Protein AF-A0A939U180-F1 (afdb_monomer)

pLDDT: mean 86.25, std 8.63, range [49.78, 96.19]

Structure (mmCIF, N/CA/C/O backbone):
data_AF-A0A939U180-F1
#
_entry.id   AF-A0A939U180-F1
#
loop_
_atom_site.group_PDB
_atom_site.id
_atom_site.type_symbol
_atom_site.label_atom_id
_atom_site.label_alt_id
_atom_site.label_comp_id
_atom_site.label_asym_id
_atom_site.label_entity_id
_atom_site.label_seq_id
_atom_site.pdbx_PDB_ins_code
_atom_site.Cartn_x
_atom_site.Cartn_y
_atom_site.Cartn_z
_atom_site.occupancy
_atom_site.B_iso_or_equiv
_atom_site.auth_seq_id
_atom_site.auth_comp_id
_atom_site.auth_asym_id
_atom_site.auth_atom_id
_atom_site.pdbx_PDB_model_num
ATOM 1 N N . GLU A 1 1 ? 15.604 -2.428 -33.535 1.00 60.41 1 GLU A N 1
ATOM 2 C CA . GLU A 1 1 ? 14.169 -2.404 -33.887 1.00 60.41 1 GLU A CA 1
ATOM 3 C C . GLU A 1 1 ? 13.815 -3.745 -34.496 1.00 60.41 1 GLU A C 1
ATOM 5 O O . GLU A 1 1 ? 14.686 -4.360 -35.104 1.00 60.41 1 GLU A O 1
ATOM 10 N N . PHE A 1 2 ? 12.608 -4.236 -34.242 1.00 68.81 2 PHE A N 1
ATOM 11 C CA . PHE A 1 2 ? 12.110 -5.476 -34.833 1.00 68.81 2 PHE A CA 1
ATOM 12 C C . PHE A 1 2 ? 11.402 -5.175 -36.158 1.00 68.81 2 PHE A C 1
ATOM 14 O O . PHE A 1 2 ? 10.920 -4.064 -36.372 1.00 68.81 2 PHE A O 1
ATOM 21 N N . SER A 1 3 ? 11.307 -6.175 -37.036 1.00 63.31 3 SER A N 1
ATOM 22 C CA . SER A 1 3 ? 10.676 -6.063 -38.361 1.00 63.31 3 SER A CA 1
ATOM 23 C C . SER A 1 3 ? 9.195 -5.659 -38.328 1.00 63.31 3 SER A C 1
ATOM 25 O O . SER A 1 3 ? 8.666 -5.217 -39.339 1.00 63.31 3 SER A O 1
ATOM 27 N N . ASN A 1 4 ? 8.535 -5.770 -37.173 1.00 72.00 4 ASN A N 1
ATOM 28 C CA . ASN A 1 4 ? 7.151 -5.352 -36.941 1.00 72.00 4 ASN A CA 1
ATOM 29 C C . ASN A 1 4 ? 7.021 -3.924 -36.364 1.00 72.00 4 ASN A C 1
ATOM 31 O O . ASN A 1 4 ? 5.964 -3.582 -35.846 1.00 72.00 4 ASN A O 1
ATOM 35 N N . GLY A 1 5 ? 8.094 -3.123 -36.355 1.00 70.44 5 GLY A N 1
ATOM 36 C CA . GLY A 1 5 ? 8.098 -1.762 -35.799 1.00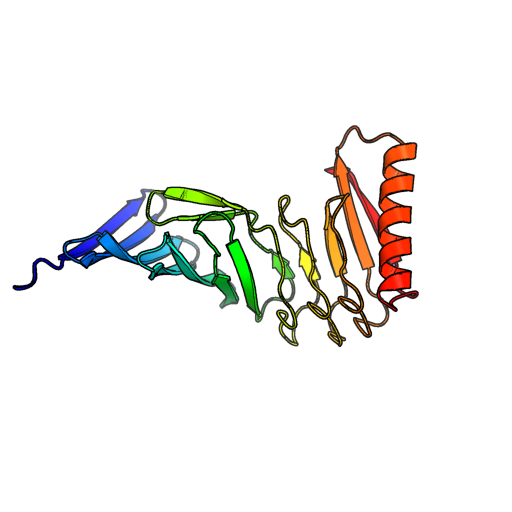 70.44 5 GLY A CA 1
ATOM 37 C C . GLY A 1 5 ? 8.180 -1.682 -34.268 1.00 70.44 5 GLY A C 1
ATOM 38 O O . GLY A 1 5 ? 8.177 -0.589 -33.708 1.00 70.44 5 GLY A O 1
ATOM 39 N N . SER A 1 6 ? 8.312 -2.816 -33.571 1.00 81.38 6 SER A N 1
ATOM 40 C CA . SER A 1 6 ? 8.538 -2.829 -32.121 1.00 81.38 6 SER A CA 1
ATOM 41 C C . SER A 1 6 ? 9.967 -2.408 -31.761 1.00 81.38 6 SER A C 1
ATOM 43 O O . SER A 1 6 ? 10.932 -2.677 -32.491 1.00 81.38 6 SER A O 1
ATOM 45 N N . LYS A 1 7 ? 10.143 -1.805 -30.581 1.00 87.50 7 LYS A N 1
ATOM 46 C CA . LYS A 1 7 ? 11.437 -1.307 -30.097 1.00 87.50 7 LYS A CA 1
ATOM 47 C C . LYS A 1 7 ? 11.681 -1.675 -28.641 1.00 87.50 7 LYS A C 1
ATOM 49 O O . LYS A 1 7 ? 10.791 -1.605 -27.800 1.00 87.50 7 LYS A O 1
ATOM 54 N N . ILE A 1 8 ? 12.930 -2.028 -28.344 1.00 88.75 8 ILE A N 1
ATOM 55 C CA . ILE A 1 8 ? 13.436 -2.140 -26.976 1.00 88.75 8 ILE A CA 1
ATOM 56 C C . ILE A 1 8 ? 14.497 -1.066 -26.798 1.00 88.75 8 ILE A C 1
ATOM 58 O O . ILE A 1 8 ? 15.465 -1.022 -27.558 1.00 88.75 8 ILE A O 1
ATOM 62 N N . ILE A 1 9 ? 14.315 -0.219 -25.791 1.00 89.12 9 ILE A N 1
ATOM 63 C CA . ILE A 1 9 ? 15.287 0.802 -25.399 1.00 89.12 9 ILE A CA 1
ATOM 64 C C . ILE A 1 9 ? 15.798 0.439 -24.014 1.00 89.12 9 ILE A C 1
ATOM 66 O O . ILE A 1 9 ? 15.008 0.136 -23.117 1.00 89.12 9 ILE A O 1
ATOM 70 N N . ARG A 1 10 ? 17.120 0.451 -23.847 1.00 92.75 10 ARG A N 1
ATOM 71 C CA . ARG A 1 10 ? 17.772 0.253 -22.557 1.00 92.75 10 ARG A CA 1
ATOM 72 C C . ARG A 1 10 ? 18.725 1.405 -22.292 1.00 92.75 10 ARG A C 1
ATOM 74 O O . ARG A 1 10 ? 19.596 1.675 -23.109 1.00 92.75 10 ARG A O 1
ATOM 81 N N . GLU A 1 11 ? 18.575 2.013 -21.129 1.00 93.94 11 GLU A N 1
ATOM 82 C CA . GLU A 1 11 ? 19.391 3.129 -20.664 1.00 93.94 11 GLU A CA 1
ATOM 83 C C . GLU A 1 11 ? 19.934 2.802 -19.277 1.00 93.94 11 GLU A C 1
ATOM 85 O O . GLU A 1 11 ? 19.249 2.187 -18.453 1.00 93.94 11 GLU A O 1
ATOM 90 N N . GLU A 1 12 ? 21.176 3.197 -19.026 1.00 95.50 12 GLU A N 1
ATOM 91 C CA . GLU A 1 12 ? 21.829 3.052 -17.733 1.00 95.50 12 GLU A CA 1
ATOM 92 C C . GLU A 1 12 ? 22.471 4.381 -17.348 1.00 95.50 12 GLU A C 1
ATOM 94 O O . GLU A 1 12 ? 23.275 4.931 -18.098 1.00 95.50 12 GLU A O 1
ATOM 99 N N . THR A 1 13 ? 22.116 4.881 -16.168 1.00 94.31 13 THR A N 1
ATOM 100 C CA . THR A 1 13 ? 22.666 6.110 -15.600 1.00 94.31 13 THR A CA 1
ATOM 101 C C . THR A 1 13 ? 23.382 5.770 -14.307 1.00 94.31 13 THR A C 1
ATOM 103 O O . THR A 1 13 ? 22.820 5.099 -13.437 1.00 94.31 13 THR A O 1
ATOM 106 N N . LYS A 1 14 ? 24.615 6.256 -14.167 1.00 95.94 14 LYS A N 1
ATOM 107 C CA . LYS A 1 14 ? 25.407 6.143 -12.944 1.00 95.94 14 LYS A CA 1
ATOM 108 C C . LYS A 1 14 ? 25.645 7.531 -12.367 1.00 95.94 14 LYS A C 1
ATOM 110 O O . LYS A 1 14 ? 26.269 8.372 -13.006 1.00 95.94 14 LYS A O 1
ATOM 115 N N . GLU A 1 15 ? 25.145 7.755 -11.163 1.00 93.38 15 GLU A N 1
ATOM 116 C CA . GLU A 1 15 ? 25.328 9.005 -10.433 1.00 93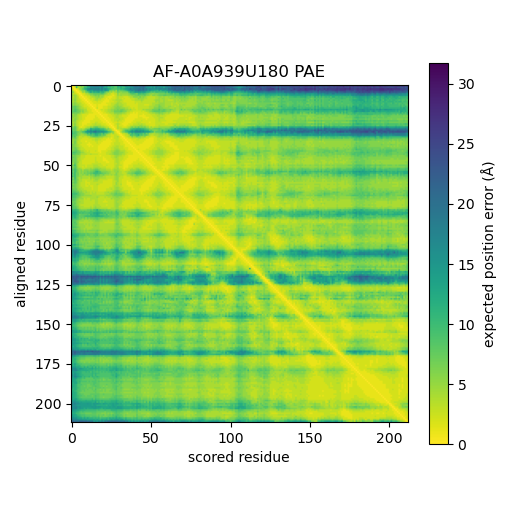.38 15 GLU A CA 1
ATOM 117 C C . GLU A 1 15 ? 26.684 9.041 -9.715 1.00 93.38 15 GLU A C 1
ATOM 119 O O . GLU A 1 15 ? 27.267 8.003 -9.384 1.00 93.38 15 GLU A O 1
ATOM 124 N N . ALA A 1 16 ? 27.171 10.249 -9.414 1.00 92.50 16 ALA A N 1
ATOM 125 C CA . ALA A 1 16 ? 28.429 10.456 -8.691 1.00 92.50 16 ALA A CA 1
ATOM 126 C C . ALA A 1 16 ? 28.423 9.832 -7.284 1.00 92.50 16 ALA A C 1
ATOM 128 O O . ALA A 1 16 ? 29.459 9.392 -6.794 1.00 92.50 16 ALA A O 1
ATOM 129 N N . ASN A 1 17 ? 27.246 9.740 -6.656 1.00 91.69 17 ASN A N 1
ATOM 130 C CA . ASN A 1 17 ? 27.066 9.087 -5.358 1.00 91.69 17 ASN A CA 1
ATOM 131 C C . ASN A 1 17 ? 27.170 7.547 -5.431 1.00 91.69 17 ASN A C 1
ATOM 133 O O . ASN A 1 17 ? 27.143 6.900 -4.391 1.00 91.69 17 ASN A O 1
ATOM 137 N N . GLY A 1 18 ? 27.289 6.954 -6.627 1.00 91.12 18 GLY A N 1
ATOM 138 C CA . GLY A 1 18 ? 27.361 5.506 -6.842 1.00 91.12 18 GLY A CA 1
ATOM 139 C C . GLY A 1 18 ? 26.015 4.822 -7.106 1.00 91.12 18 GLY A C 1
ATOM 140 O O . GLY A 1 18 ? 25.994 3.609 -7.320 1.00 91.12 18 GLY A O 1
ATOM 141 N N . THR A 1 19 ? 24.906 5.566 -7.120 1.00 95.56 19 THR A N 1
ATOM 142 C CA . THR A 1 19 ? 23.582 5.057 -7.500 1.00 95.56 19 THR A CA 1
ATOM 143 C C . THR A 1 19 ? 23.569 4.698 -8.980 1.00 95.56 19 THR A C 1
ATOM 145 O O . THR A 1 19 ? 24.050 5.454 -9.825 1.00 95.56 19 THR A O 1
ATOM 148 N N . VAL A 1 20 ? 23.009 3.534 -9.302 1.00 95.56 20 VAL A N 1
ATOM 149 C CA . VAL A 1 20 ? 22.850 3.057 -10.679 1.00 95.56 20 VAL A CA 1
ATOM 150 C C . VAL A 1 20 ? 21.373 2.862 -10.978 1.00 95.56 20 VAL A C 1
ATOM 152 O O . VAL A 1 20 ? 20.696 2.083 -10.301 1.00 95.56 20 VAL A O 1
ATOM 155 N N . THR A 1 21 ? 20.895 3.512 -12.033 1.00 94.38 21 THR A N 1
ATOM 156 C CA . THR A 1 21 ? 19.527 3.387 -12.538 1.00 94.38 21 THR A CA 1
ATOM 157 C C . THR A 1 21 ? 19.548 2.741 -13.913 1.00 94.38 21 THR A C 1
ATOM 159 O O . THR A 1 21 ? 20.200 3.238 -14.824 1.00 94.38 21 THR A O 1
ATOM 162 N N . ILE A 1 22 ? 18.817 1.639 -14.072 1.00 94.12 22 ILE A N 1
ATOM 163 C CA . ILE A 1 22 ? 18.628 0.940 -15.345 1.00 94.12 22 ILE A CA 1
ATOM 164 C C . ILE A 1 22 ? 17.162 1.067 -15.745 1.00 94.12 22 ILE A C 1
ATOM 166 O O . ILE A 1 22 ? 16.283 0.576 -15.030 1.00 94.12 22 ILE A O 1
ATOM 170 N N . ASN A 1 23 ? 16.916 1.657 -16.909 1.00 91.62 23 ASN A N 1
ATOM 171 C CA . ASN A 1 23 ? 15.606 1.730 -17.542 1.00 91.62 23 ASN A CA 1
ATOM 172 C C . ASN A 1 23 ? 15.565 0.784 -18.741 1.00 91.62 23 ASN A C 1
ATOM 174 O O . ASN A 1 23 ? 16.474 0.771 -19.569 1.00 91.62 23 ASN A O 1
ATOM 178 N N . LYS A 1 24 ? 14.503 -0.012 -18.845 1.00 91.44 24 LYS A N 1
ATOM 179 C CA . LYS A 1 24 ? 14.188 -0.809 -20.031 1.00 91.44 24 LYS A CA 1
ATOM 180 C C . LYS A 1 24 ? 12.744 -0.543 -20.433 1.00 91.44 24 LYS A C 1
ATOM 182 O O . LYS A 1 24 ? 11.838 -0.826 -19.655 1.00 91.44 24 LYS A O 1
ATOM 187 N N . ASN A 1 25 ? 12.554 -0.062 -21.653 1.00 89.75 25 ASN A N 1
ATOM 188 C CA . ASN A 1 25 ? 11.252 0.185 -22.260 1.00 89.75 25 ASN A CA 1
ATOM 189 C C . ASN A 1 25 ? 11.037 -0.790 -23.417 1.00 89.75 25 ASN A C 1
ATOM 191 O O . ASN A 1 25 ? 11.966 -1.045 -24.190 1.00 89.75 25 ASN A O 1
ATOM 195 N N . VAL A 1 26 ? 9.826 -1.328 -23.528 1.00 87.94 26 VAL A N 1
ATOM 196 C CA . VAL A 1 26 ? 9.376 -2.156 -24.651 1.00 87.94 26 VAL A CA 1
ATOM 197 C C . VAL A 1 26 ? 8.139 -1.501 -25.249 1.00 87.94 26 VAL A C 1
ATOM 199 O O . VAL A 1 26 ? 7.138 -1.341 -24.549 1.00 87.94 26 VAL A O 1
ATOM 202 N N . SER A 1 27 ? 8.214 -1.143 -26.527 1.00 86.12 27 SER A N 1
ATOM 203 C CA . SER A 1 27 ? 7.135 -0.483 -27.266 1.00 86.12 27 SER A CA 1
ATOM 204 C C . SER A 1 27 ? 6.779 -1.255 -28.532 1.00 86.12 27 SER A 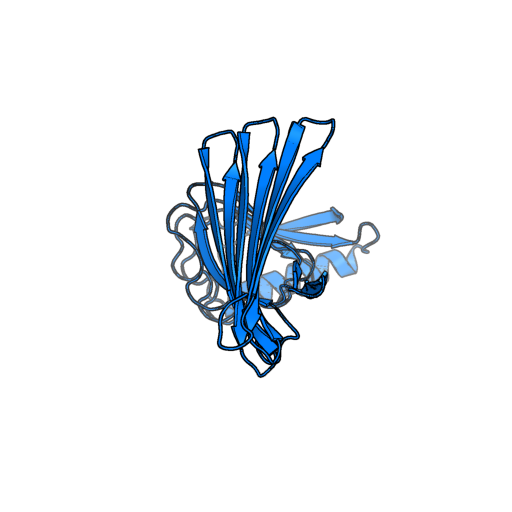C 1
ATOM 206 O O . SER A 1 27 ? 7.664 -1.815 -29.183 1.00 86.12 27 SER A O 1
ATOM 208 N N . GLU A 1 28 ? 5.500 -1.236 -28.888 1.00 81.12 28 GLU A N 1
ATOM 209 C CA . GLU A 1 28 ? 4.970 -1.592 -30.208 1.00 81.12 28 GLU A CA 1
ATOM 210 C C . GLU A 1 28 ? 4.747 -0.324 -31.048 1.00 81.12 28 GLU A C 1
ATOM 212 O O . GLU A 1 28 ? 4.983 0.791 -30.577 1.00 81.12 28 GLU A O 1
ATOM 217 N N . VAL A 1 29 ? 4.288 -0.496 -32.294 1.00 71.38 29 VAL A N 1
ATOM 218 C CA . VAL A 1 29 ? 3.991 0.608 -33.226 1.00 71.38 29 VAL A CA 1
ATOM 219 C C . VAL A 1 29 ? 3.046 1.643 -32.603 1.00 71.38 29 VAL A C 1
ATOM 221 O O . VAL A 1 29 ? 3.217 2.836 -32.832 1.00 71.38 29 VAL A O 1
ATOM 224 N N . GLU A 1 30 ? 2.101 1.201 -31.767 1.00 66.12 30 GLU A N 1
ATOM 225 C CA . GLU A 1 30 ? 1.056 2.056 -31.186 1.00 66.12 30 GLU A CA 1
ATOM 226 C C . GLU A 1 30 ? 1.228 2.362 -29.689 1.00 66.12 30 GLU A C 1
ATOM 228 O O . GLU A 1 30 ? 0.292 2.813 -29.032 1.00 66.12 30 GLU A O 1
ATOM 233 N N . GLY A 1 31 ? 2.424 2.175 -29.123 1.00 73.31 31 GLY A N 1
ATOM 234 C CA . GLY A 1 31 ? 2.709 2.670 -27.775 1.00 73.31 31 GLY A CA 1
ATOM 235 C C . GLY A 1 31 ? 3.559 1.755 -26.911 1.00 73.31 31 GLY A C 1
ATOM 236 O O . GLY A 1 31 ? 4.155 0.777 -27.359 1.00 73.31 31 GLY A O 1
ATOM 237 N N . LEU A 1 32 ? 3.661 2.119 -25.635 1.00 77.50 32 LEU A N 1
ATOM 238 C CA . LEU A 1 32 ? 4.501 1.424 -24.670 1.00 77.50 32 LEU A CA 1
ATOM 239 C C . LEU A 1 32 ? 3.758 0.242 -24.035 1.00 77.50 32 LEU A C 1
ATOM 241 O O . LEU A 1 32 ? 2.710 0.416 -23.422 1.00 77.50 32 LEU A O 1
ATOM 245 N N . LEU A 1 33 ? 4.358 -0.944 -24.104 1.00 86.06 33 LEU A N 1
ATOM 246 C CA . LEU A 1 33 ? 3.813 -2.175 -23.529 1.00 86.06 33 LEU A CA 1
ATOM 247 C C . LEU A 1 33 ? 4.352 -2.474 -22.135 1.00 86.06 33 LEU A C 1
ATOM 249 O O . LEU A 1 33 ? 3.623 -2.948 -21.263 1.00 86.06 33 LEU A O 1
ATOM 253 N N . GLU A 1 34 ? 5.646 -2.236 -21.925 1.00 89.69 34 GLU A N 1
ATOM 254 C CA . GLU A 1 34 ? 6.327 -2.599 -20.686 1.00 89.69 34 GLU A CA 1
ATOM 255 C C . GLU A 1 34 ? 7.420 -1.590 -20.329 1.00 89.69 34 GLU A C 1
ATOM 257 O O . GLU A 1 34 ? 8.206 -1.163 -21.178 1.00 89.69 34 GLU A O 1
ATOM 262 N N . LYS A 1 35 ? 7.506 -1.255 -19.038 1.00 89.88 35 LYS A N 1
ATOM 263 C CA . LYS A 1 35 ? 8.589 -0.460 -18.454 1.00 89.88 35 LYS A CA 1
ATOM 264 C C . LYS A 1 35 ? 9.171 -1.179 -17.251 1.00 89.88 35 LYS A C 1
ATOM 266 O O . LYS A 1 35 ? 8.451 -1.555 -16.325 1.00 89.88 35 LYS A O 1
ATOM 271 N N . ILE A 1 36 ? 10.488 -1.335 -17.242 1.00 91.81 36 ILE A N 1
ATOM 272 C CA . ILE A 1 36 ? 11.235 -1.892 -16.120 1.00 91.81 36 ILE A CA 1
ATOM 273 C C . ILE A 1 36 ? 12.250 -0.855 -15.661 1.00 91.81 36 ILE A C 1
ATOM 275 O O . ILE A 1 36 ? 13.132 -0.465 -16.421 1.00 91.81 36 ILE A O 1
ATOM 279 N N . VAL A 1 37 ? 12.144 -0.453 -14.399 1.00 92.19 37 VAL A N 1
ATOM 280 C CA . VAL A 1 37 ? 13.095 0.443 -13.737 1.00 92.19 37 VAL A CA 1
ATOM 281 C C . VAL A 1 37 ? 13.776 -0.328 -12.621 1.00 92.19 37 VAL A C 1
ATOM 283 O O . VAL A 1 37 ? 13.111 -0.930 -11.777 1.00 92.19 37 VAL A O 1
ATOM 286 N N . LYS A 1 38 ? 15.105 -0.326 -12.593 1.00 94.75 38 LYS A N 1
ATOM 287 C CA . LYS A 1 38 ? 15.891 -0.900 -11.500 1.00 94.75 38 LYS A CA 1
ATOM 288 C C . LYS A 1 38 ? 16.865 0.143 -10.978 1.00 94.75 38 LYS A C 1
ATOM 290 O O . LYS A 1 38 ? 17.752 0.560 -11.708 1.00 94.75 38 LYS A O 1
ATOM 295 N N . ILE A 1 39 ? 16.725 0.491 -9.708 1.00 94.31 39 ILE A N 1
ATOM 296 C CA . ILE A 1 39 ? 17.617 1.392 -8.983 1.00 94.31 39 ILE A CA 1
ATOM 297 C C . ILE A 1 39 ? 18.422 0.544 -8.004 1.00 94.31 39 ILE A C 1
ATOM 299 O O . ILE A 1 39 ? 17.845 -0.227 -7.231 1.00 94.31 39 ILE A O 1
ATOM 303 N N . LYS A 1 40 ? 19.747 0.651 -8.062 1.00 96.06 40 LYS A N 1
ATOM 304 C CA . LYS A 1 40 ? 20.677 0.060 -7.100 1.00 96.06 40 LYS A CA 1
ATOM 305 C C . LYS A 1 40 ? 21.419 1.192 -6.408 1.00 96.06 40 LYS A C 1
ATOM 307 O O . LYS A 1 40 ? 22.144 1.936 -7.063 1.00 96.06 40 LYS A O 1
ATOM 312 N N . ASN A 1 41 ? 21.249 1.280 -5.100 1.00 94.81 41 ASN A N 1
ATOM 313 C CA . ASN A 1 41 ? 21.899 2.291 -4.287 1.00 94.81 41 ASN A CA 1
ATOM 314 C C . ASN A 1 41 ? 23.297 1.821 -3.836 1.00 94.81 41 ASN A C 1
ATOM 316 O O . ASN A 1 41 ? 23.583 0.614 -3.858 1.00 94.81 41 ASN A O 1
ATOM 320 N N . PRO A 1 42 ? 24.164 2.753 -3.402 1.00 93.50 42 PRO A N 1
ATOM 321 C CA . PRO A 1 42 ? 25.523 2.444 -2.948 1.00 93.50 42 PRO A CA 1
ATOM 322 C C . PRO A 1 42 ? 25.560 1.507 -1.738 1.00 93.50 42 PRO A C 1
ATOM 324 O O . PRO A 1 42 ? 26.456 0.677 -1.622 1.00 93.50 42 PRO A O 1
ATOM 327 N N . ASP A 1 43 ? 24.552 1.601 -0.871 1.00 95.12 43 ASP A N 1
ATOM 328 C CA . ASP A 1 43 ? 24.383 0.762 0.320 1.00 95.12 43 ASP A CA 1
ATOM 329 C C . ASP A 1 43 ? 23.979 -0.692 0.002 1.00 95.12 43 ASP A C 1
ATOM 331 O O . ASP A 1 43 ? 23.842 -1.520 0.900 1.00 95.12 43 ASP A O 1
ATOM 335 N N . GLY A 1 44 ? 23.776 -1.022 -1.278 1.00 93.25 44 GLY A N 1
ATOM 336 C CA . GLY A 1 44 ? 23.362 -2.346 -1.730 1.00 93.25 44 GLY A CA 1
ATOM 337 C C . GLY A 1 44 ? 21.849 -2.575 -1.728 1.00 93.25 44 GLY A C 1
ATOM 338 O O . GLY A 1 44 ? 21.413 -3.638 -2.187 1.00 93.25 44 GLY A O 1
ATOM 339 N N . SER A 1 45 ? 21.043 -1.603 -1.288 1.00 95.31 45 SER A N 1
ATOM 340 C CA . SER A 1 45 ? 19.590 -1.650 -1.460 1.00 95.31 45 SER A CA 1
ATOM 341 C C . SER A 1 45 ? 19.212 -1.565 -2.944 1.00 95.31 45 SER A C 1
ATOM 343 O O . SER A 1 45 ? 19.911 -0.983 -3.782 1.00 95.31 45 SER A O 1
ATOM 345 N N . VAL A 1 46 ? 18.111 -2.224 -3.304 1.00 96.19 46 VAL A N 1
ATOM 346 C CA . VAL A 1 46 ? 17.637 -2.338 -4.686 1.00 96.19 46 VAL A CA 1
ATOM 347 C C . VAL A 1 46 ? 16.133 -2.131 -4.738 1.00 96.19 46 VAL A C 1
ATOM 349 O O . VAL A 1 46 ? 15.374 -2.851 -4.090 1.00 96.19 46 VAL A O 1
ATOM 352 N N . LYS A 1 47 ? 15.686 -1.232 -5.613 1.00 94.50 47 LYS A N 1
ATOM 353 C CA . LYS A 1 47 ? 14.283 -1.101 -6.008 1.00 94.50 47 LYS A CA 1
ATOM 354 C C . LYS A 1 47 ? 14.132 -1.538 -7.458 1.00 94.50 47 LYS A C 1
ATOM 356 O O . LYS A 1 47 ? 14.826 -1.032 -8.333 1.00 94.50 47 LYS A O 1
ATOM 361 N N . LYS A 1 48 ? 13.233 -2.481 -7.726 1.00 94.44 48 LYS A N 1
ATOM 362 C CA . LYS A 1 48 ? 12.854 -2.895 -9.080 1.00 94.44 48 LYS A CA 1
ATOM 363 C C . LYS A 1 48 ? 11.359 -2.695 -9.268 1.00 94.44 48 LYS A C 1
ATOM 365 O O . LYS A 1 48 ? 10.576 -3.252 -8.508 1.00 94.44 48 LYS A O 1
ATOM 370 N N . THR A 1 49 ? 10.982 -1.970 -10.303 1.00 92.94 49 THR A N 1
ATOM 371 C CA . THR A 1 49 ? 9.597 -1.750 -10.703 1.00 92.94 49 THR A CA 1
ATOM 372 C C . THR A 1 49 ? 9.407 -2.309 -12.105 1.00 92.94 49 THR A C 1
ATOM 374 O O . THR A 1 49 ? 10.177 -1.991 -13.006 1.00 92.94 49 THR A O 1
ATOM 377 N N . GLU A 1 50 ? 8.418 -3.178 -12.274 1.00 92.56 50 GLU A N 1
ATOM 378 C CA . GLU A 1 50 ? 8.000 -3.752 -13.555 1.00 92.56 50 GLU A CA 1
ATOM 379 C C . GLU A 1 50 ? 6.548 -3.349 -13.790 1.00 92.56 50 GLU A C 1
ATOM 381 O O . GLU A 1 50 ? 5.692 -3.668 -12.962 1.00 92.56 50 GLU A O 1
ATOM 386 N N . ARG A 1 51 ? 6.258 -2.667 -14.897 1.00 90.06 51 ARG A N 1
ATOM 387 C CA . ARG A 1 51 ? 4.892 -2.298 -15.264 1.00 90.06 51 ARG A CA 1
ATOM 388 C C . ARG A 1 51 ? 4.551 -2.759 -16.670 1.00 90.06 51 ARG A C 1
ATOM 390 O O . ARG A 1 51 ? 5.361 -2.588 -17.574 1.00 90.06 51 ARG A O 1
ATOM 397 N N . LYS A 1 52 ? 3.338 -3.285 -16.828 1.00 89.69 52 LYS A N 1
ATOM 398 C CA . LYS A 1 52 ? 2.719 -3.625 -18.115 1.00 89.69 52 LYS A CA 1
ATOM 399 C C . LYS A 1 52 ? 1.461 -2.799 -18.333 1.00 89.69 52 LYS A C 1
ATOM 401 O O . LYS A 1 52 ? 0.691 -2.656 -17.381 1.00 89.69 52 LYS A O 1
ATOM 406 N N . TYR A 1 53 ? 1.260 -2.314 -19.552 1.00 86.50 53 TYR A N 1
ATOM 407 C CA . TYR A 1 53 ? 0.168 -1.415 -19.927 1.00 86.50 53 TYR A CA 1
ATOM 408 C C . TYR A 1 53 ? -0.820 -2.109 -20.866 1.00 86.50 53 TYR A C 1
ATOM 410 O O . TYR A 1 53 ? -0.426 -2.913 -21.711 1.00 86.50 53 TYR A O 1
ATOM 418 N N . GLY A 1 54 ? -2.103 -1.807 -20.693 1.00 82.12 54 GLY A N 1
ATOM 419 C CA . GLY A 1 54 ? -3.163 -2.111 -21.646 1.00 82.12 54 GLY A CA 1
ATOM 420 C C . GLY A 1 54 ? -3.408 -0.928 -22.581 1.00 82.12 54 GLY A C 1
ATOM 421 O O . GLY A 1 54 ? -3.117 0.219 -22.244 1.00 82.12 54 GLY A O 1
ATOM 422 N N . SER A 1 55 ? -3.994 -1.196 -23.747 1.00 78.94 55 SER A N 1
ATOM 423 C CA . SER A 1 55 ? -4.328 -0.178 -24.757 1.00 78.94 55 SER A CA 1
ATOM 424 C C . SER A 1 55 ? -5.339 0.872 -24.277 1.00 78.94 55 SER A C 1
ATOM 426 O O . SER A 1 55 ? -5.427 1.957 -24.840 1.00 78.94 55 SER A O 1
ATOM 428 N N . ASN A 1 56 ? -6.085 0.577 -23.214 1.00 78.50 56 ASN A N 1
ATOM 429 C CA . ASN A 1 56 ? -7.041 1.476 -22.568 1.00 78.50 56 ASN A CA 1
ATOM 430 C C . ASN A 1 56 ? -6.423 2.338 -21.445 1.00 78.50 56 ASN A C 1
ATOM 432 O O . ASN A 1 56 ? -7.158 3.000 -20.714 1.00 78.50 56 ASN A O 1
ATOM 436 N N . GLY A 1 57 ? -5.098 2.306 -21.264 1.00 78.50 57 GLY A N 1
ATOM 437 C CA . GLY A 1 57 ? -4.400 3.018 -20.188 1.00 78.50 57 GLY A CA 1
ATOM 438 C C . GLY A 1 57 ? -4.389 2.287 -18.841 1.00 78.50 57 GLY A C 1
ATOM 439 O O . GLY A 1 57 ? -3.752 2.760 -17.893 1.00 78.50 57 GLY A O 1
ATOM 440 N N . ASP A 1 58 ? -5.036 1.121 -18.734 1.00 86.62 58 ASP A N 1
ATOM 441 C CA . ASP A 1 58 ? -4.886 0.259 -17.563 1.00 86.62 58 ASP A CA 1
ATOM 442 C C . ASP A 1 58 ? -3.441 -0.216 -17.429 1.00 86.62 58 ASP A C 1
ATOM 444 O O . ASP A 1 58 ? -2.700 -0.350 -18.404 1.00 86.62 58 ASP A O 1
ATOM 448 N N . PHE A 1 59 ? -3.030 -0.532 -16.207 1.00 88.88 59 PHE A N 1
ATOM 449 C CA . PHE A 1 59 ? -1.753 -1.192 -15.998 1.00 88.88 59 PHE A CA 1
ATOM 450 C C . PHE A 1 59 ? -1.768 -2.154 -14.827 1.00 88.88 59 PHE A C 1
ATOM 452 O O . PHE A 1 59 ? -2.574 -2.074 -13.898 1.00 88.88 59 PHE A O 1
ATOM 459 N N . THR A 1 60 ? -0.760 -3.017 -14.849 1.00 91.38 60 THR A N 1
ATOM 460 C CA . THR A 1 60 ? -0.332 -3.803 -13.695 1.00 91.38 60 THR A CA 1
ATOM 461 C C . THR A 1 60 ? 1.099 -3.431 -13.359 1.00 91.38 60 THR A C 1
ATOM 463 O O . THR A 1 6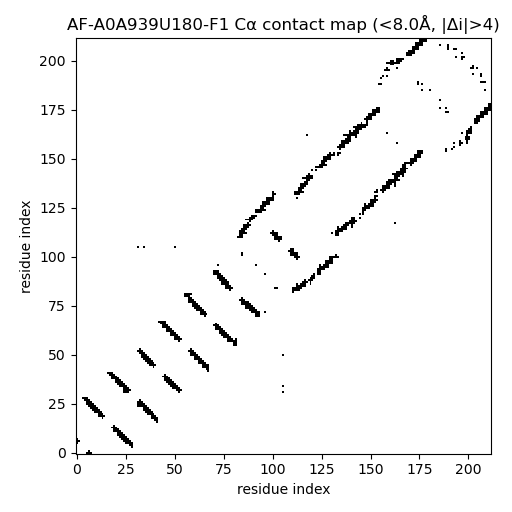0 ? 1.953 -3.406 -14.243 1.00 91.38 60 THR A O 1
ATOM 466 N N . GLU A 1 61 ? 1.372 -3.135 -12.092 1.00 92.00 61 GLU A N 1
ATOM 467 C CA . GLU A 1 61 ? 2.724 -2.872 -11.612 1.00 92.00 61 GLU A CA 1
ATOM 468 C C . GLU A 1 61 ? 3.118 -3.862 -10.525 1.00 92.00 61 GLU A C 1
ATOM 470 O O . GLU A 1 61 ? 2.374 -4.111 -9.578 1.00 92.00 61 GLU A O 1
ATOM 475 N N . LYS A 1 62 ? 4.350 -4.352 -10.606 1.00 93.50 62 LYS A N 1
ATOM 476 C CA . LYS A 1 62 ? 5.033 -5.031 -9.518 1.00 93.50 62 LYS A CA 1
ATOM 477 C C . LYS A 1 62 ? 6.252 -4.226 -9.079 1.00 93.50 62 LYS A C 1
ATOM 479 O O . LYS A 1 62 ? 7.220 -4.104 -9.825 1.00 93.50 62 LYS A O 1
ATOM 484 N N . THR A 1 63 ? 6.237 -3.749 -7.838 1.00 92.81 63 THR A N 1
ATOM 485 C CA . THR A 1 63 ? 7.385 -3.074 -7.218 1.00 92.81 63 THR A CA 1
ATOM 486 C C . THR A 1 63 ? 8.002 -3.975 -6.157 1.00 92.81 63 THR A C 1
ATOM 488 O O . THR A 1 63 ? 7.334 -4.401 -5.219 1.00 92.81 63 THR A O 1
ATOM 491 N N . ILE A 1 64 ? 9.288 -4.277 -6.306 1.00 93.06 64 ILE A N 1
ATOM 492 C CA . ILE A 1 64 ? 10.102 -5.087 -5.403 1.00 93.06 64 ILE A CA 1
ATOM 493 C C . ILE A 1 64 ? 11.147 -4.172 -4.775 1.00 93.06 64 ILE A C 1
ATOM 495 O O . ILE A 1 64 ? 11.970 -3.593 -5.479 1.00 93.06 64 ILE A O 1
ATOM 499 N N . ILE A 1 65 ? 11.139 -4.086 -3.454 1.00 92.19 65 ILE A N 1
ATOM 500 C CA . ILE A 1 65 ? 12.123 -3.351 -2.666 1.00 92.19 65 ILE A CA 1
ATOM 501 C C . ILE A 1 65 ? 12.917 -4.381 -1.872 1.00 92.19 65 ILE A C 1
ATOM 503 O O . ILE A 1 65 ? 12.330 -5.189 -1.151 1.00 92.19 65 ILE A O 1
ATOM 507 N N . LYS A 1 66 ? 14.234 -4.392 -2.056 1.00 95.12 66 LYS A N 1
ATOM 508 C CA . LYS A 1 66 ? 15.185 -5.150 -1.249 1.00 95.12 66 LYS A CA 1
ATOM 509 C C . LYS A 1 66 ? 16.047 -4.147 -0.497 1.00 95.12 66 LYS A C 1
ATOM 511 O O . LYS A 1 66 ? 16.820 -3.423 -1.116 1.00 95.12 66 LYS A O 1
ATOM 516 N N . GLU A 1 67 ? 15.909 -4.132 0.813 1.00 93.12 67 GLU A N 1
ATOM 517 C CA . GLU A 1 67 ? 16.712 -3.295 1.694 1.00 93.12 67 GLU A CA 1
ATOM 518 C C . GLU A 1 67 ? 18.135 -3.859 1.823 1.00 93.12 67 GLU A C 1
ATOM 520 O O . GLU A 1 67 ? 18.384 -5.042 1.555 1.00 93.12 67 GLU A O 1
ATOM 525 N N . ALA A 1 68 ? 19.079 -3.021 2.255 1.00 91.94 68 ALA A N 1
ATOM 526 C CA . ALA A 1 68 ? 20.477 -3.418 2.445 1.00 91.94 68 ALA A CA 1
ATOM 527 C C . ALA A 1 68 ? 20.632 -4.575 3.453 1.00 91.94 68 ALA A C 1
ATOM 529 O O . ALA A 1 68 ? 21.462 -5.463 3.272 1.00 91.94 68 ALA A O 1
ATOM 530 N N . ASN A 1 69 ? 19.763 -4.624 4.468 1.00 90.88 69 ASN A N 1
ATOM 531 C CA . ASN A 1 69 ? 19.710 -5.695 5.470 1.00 90.88 69 ASN A CA 1
ATOM 532 C C . ASN A 1 69 ? 19.106 -7.019 4.945 1.00 90.88 69 ASN A C 1
ATOM 534 O O . ASN A 1 69 ? 18.966 -7.977 5.702 1.00 90.88 69 ASN A O 1
ATOM 538 N N . GLY A 1 70 ? 18.720 -7.085 3.667 1.00 89.81 70 GLY A N 1
ATOM 539 C CA . GLY A 1 70 ? 18.144 -8.271 3.037 1.00 89.81 70 GLY A CA 1
ATOM 540 C C . GLY A 1 70 ? 16.625 -8.399 3.164 1.00 89.81 70 GLY A C 1
ATOM 541 O O . GLY A 1 70 ? 16.056 -9.280 2.512 1.00 89.81 70 GLY A O 1
ATOM 542 N N . GLU A 1 71 ? 15.951 -7.528 3.923 1.00 90.56 71 GLU A N 1
ATOM 543 C CA . GLU A 1 71 ? 14.491 -7.492 3.951 1.00 90.56 71 GLU A CA 1
ATOM 544 C C . GLU A 1 71 ? 13.934 -7.205 2.557 1.00 90.56 71 GLU A C 1
ATOM 546 O O . GLU A 1 71 ? 14.441 -6.369 1.807 1.00 90.56 71 GLU A O 1
ATOM 551 N N . LYS A 1 72 ? 12.871 -7.920 2.193 1.00 91.25 72 LYS A N 1
ATOM 552 C CA . LYS A 1 72 ? 12.252 -7.817 0.878 1.00 91.25 72 LYS A CA 1
ATOM 553 C C . LYS A 1 72 ? 10.771 -7.545 1.019 1.00 91.25 72 LYS A C 1
ATOM 555 O O . LYS A 1 72 ? 10.046 -8.339 1.617 1.00 91.25 72 LYS A O 1
ATOM 560 N N . THR A 1 73 ? 10.314 -6.481 0.376 1.00 90.69 73 THR A N 1
ATOM 561 C CA . THR A 1 73 ? 8.898 -6.159 0.214 1.00 90.69 73 THR A CA 1
ATOM 562 C C . THR A 1 73 ? 8.537 -6.170 -1.265 1.00 90.69 73 THR A C 1
ATOM 564 O O . THR A 1 73 ? 9.312 -5.770 -2.127 1.00 90.69 73 THR A O 1
ATOM 567 N N . THR A 1 74 ? 7.365 -6.691 -1.598 1.00 91.88 74 THR A N 1
ATOM 568 C CA . THR A 1 74 ? 6.815 -6.686 -2.950 1.00 91.88 74 THR A CA 1
ATOM 569 C C . THR A 1 74 ? 5.384 -6.196 -2.896 1.00 91.88 74 THR A C 1
ATOM 571 O O . THR A 1 74 ? 4.574 -6.728 -2.138 1.00 91.88 74 THR A O 1
ATOM 574 N N . PHE A 1 75 ? 5.098 -5.208 -3.728 1.00 91.69 75 PHE A N 1
ATOM 575 C CA . PHE A 1 75 ? 3.782 -4.653 -3.970 1.00 91.69 75 PHE A CA 1
ATOM 576 C C . PHE A 1 75 ? 3.324 -5.065 -5.361 1.00 91.69 75 PHE A C 1
ATOM 578 O O . PHE A 1 75 ? 4.116 -5.078 -6.306 1.00 91.69 75 PHE A O 1
ATOM 585 N N . THR A 1 76 ? 2.046 -5.389 -5.488 1.00 92.69 76 THR A N 1
ATOM 586 C CA . THR A 1 76 ? 1.385 -5.541 -6.782 1.00 92.69 76 THR A CA 1
ATOM 587 C C . THR A 1 76 ? 0.238 -4.558 -6.839 1.00 92.69 76 THR A C 1
ATOM 589 O O . THR A 1 76 ? -0.667 -4.643 -6.011 1.00 92.69 76 THR A O 1
ATOM 592 N N . PHE A 1 77 ? 0.291 -3.638 -7.790 1.00 91.81 77 PHE A N 1
ATOM 593 C CA . PHE A 1 77 ? -0.744 -2.657 -8.062 1.00 91.81 77 PHE A CA 1
ATOM 594 C C . PHE A 1 77 ? -1.434 -2.984 -9.378 1.00 91.81 77 PHE A C 1
ATOM 596 O O . PHE A 1 77 ? -0.828 -3.543 -10.293 1.00 91.81 77 PHE A O 1
ATOM 603 N N . ALA A 1 78 ? -2.686 -2.577 -9.476 1.00 90.81 78 ALA A N 1
ATOM 604 C CA . ALA A 1 78 ? -3.381 -2.455 -10.742 1.00 90.81 78 ALA A CA 1
ATOM 605 C C . ALA A 1 78 ? -4.112 -1.122 -10.775 1.00 90.81 78 ALA A C 1
ATOM 607 O O . ALA A 1 78 ? -4.504 -0.621 -9.719 1.00 90.81 78 ALA A O 1
ATOM 608 N N . SER A 1 79 ? -4.326 -0.576 -11.959 1.00 88.50 79 SER A N 1
ATOM 609 C CA . SER A 1 79 ? -5.259 0.528 -12.138 1.00 88.50 79 SER A CA 1
ATOM 610 C C . SER A 1 79 ? -6.548 0.082 -12.790 1.00 88.50 79 SER A C 1
ATOM 612 O O . SER A 1 79 ? -6.689 -1.044 -13.271 1.00 88.50 79 SER A O 1
ATOM 614 N N . LYS A 1 80 ? -7.492 1.013 -12.759 1.00 78.94 80 LYS A N 1
ATOM 615 C CA . LYS A 1 80 ? -8.654 1.030 -13.621 1.00 78.94 80 LYS A CA 1
ATOM 616 C C . LYS A 1 80 ? -8.710 2.407 -14.278 1.00 78.94 80 LYS A C 1
ATOM 618 O O . LYS A 1 80 ? -8.519 3.413 -13.590 1.00 78.94 80 LYS A O 1
ATOM 623 N N . ASP A 1 81 ? -8.922 2.439 -15.583 1.00 77.19 81 ASP A N 1
ATOM 624 C CA . ASP A 1 81 ? -9.000 3.640 -16.419 1.00 77.19 81 ASP A CA 1
ATOM 625 C C . ASP A 1 81 ? -7.717 4.499 -16.385 1.00 77.19 81 ASP A C 1
ATOM 627 O O . ASP A 1 81 ? -7.757 5.700 -16.645 1.00 77.19 81 ASP A O 1
ATOM 631 N N . GLY A 1 82 ? -6.578 3.914 -15.989 1.00 72.88 82 GLY A N 1
ATOM 632 C CA . GLY A 1 82 ? -5.274 4.589 -15.930 1.00 72.88 82 GLY A CA 1
ATOM 633 C C . GLY A 1 82 ? -5.125 5.733 -14.915 1.00 72.88 82 GLY A C 1
ATOM 634 O O . GLY A 1 82 ? -4.088 6.389 -14.914 1.00 72.88 82 GLY A O 1
ATOM 635 N N . LYS A 1 83 ? -6.114 5.992 -14.047 1.00 79.00 83 LYS A N 1
ATOM 636 C CA . LYS A 1 83 ? -6.128 7.182 -13.165 1.00 79.00 83 LYS A CA 1
ATOM 637 C C . LYS A 1 83 ? -5.599 6.944 -11.752 1.00 79.00 83 LYS A C 1
ATOM 639 O O . LYS A 1 83 ? -5.010 7.842 -11.157 1.00 79.00 83 LYS A O 1
ATOM 644 N N . GLU A 1 84 ? -5.834 5.758 -11.198 1.00 83.56 84 GLU A N 1
ATOM 645 C CA . GLU A 1 84 ? -5.561 5.459 -9.789 1.00 83.56 84 GLU A CA 1
ATOM 646 C C . GLU A 1 84 ? -4.865 4.110 -9.637 1.00 83.56 84 GLU A C 1
ATOM 648 O O . GLU A 1 84 ? -5.214 3.145 -10.320 1.00 83.56 84 GLU A O 1
ATOM 653 N N . ALA A 1 85 ? -3.943 4.009 -8.679 1.00 87.75 85 ALA A N 1
ATOM 654 C CA . ALA A 1 85 ? -3.320 2.746 -8.315 1.00 87.75 85 ALA A CA 1
ATOM 655 C C . ALA A 1 85 ? -4.084 2.076 -7.159 1.00 87.75 85 ALA A C 1
ATOM 657 O O . ALA A 1 85 ? -4.251 2.626 -6.067 1.00 87.75 85 ALA A O 1
ATOM 658 N N . ILE A 1 86 ? -4.515 0.836 -7.377 1.00 88.88 86 ILE A N 1
ATOM 659 C CA . ILE A 1 86 ? -5.139 -0.030 -6.377 1.00 88.88 86 ILE A CA 1
ATOM 660 C C . ILE A 1 86 ? -4.115 -1.081 -5.971 1.00 88.88 86 ILE A C 1
ATOM 662 O O . ILE A 1 86 ? -3.669 -1.884 -6.792 1.00 88.88 86 ILE A O 1
ATOM 666 N N . LEU A 1 87 ? -3.771 -1.132 -4.685 1.00 89.94 87 LEU A N 1
ATOM 667 C CA . LEU A 1 87 ? -2.888 -2.176 -4.185 1.00 89.94 87 LEU A CA 1
ATOM 668 C C . LEU A 1 87 ? -3.644 -3.513 -4.132 1.00 89.94 87 LEU A C 1
ATOM 670 O O . LEU A 1 87 ? -4.657 -3.652 -3.441 1.00 89.94 87 LEU A O 1
ATOM 674 N N . GLN A 1 88 ? -3.153 -4.503 -4.872 1.00 89.44 88 GLN A N 1
ATOM 675 C CA . GLN A 1 88 ? -3.735 -5.841 -4.997 1.00 89.44 88 GLN A CA 1
ATOM 676 C C . GLN A 1 88 ? -3.095 -6.870 -4.068 1.00 89.44 88 GLN A C 1
ATOM 678 O O . GLN A 1 88 ? -3.763 -7.786 -3.593 1.00 89.44 88 GLN A O 1
ATOM 683 N N . LYS A 1 89 ? -1.790 -6.751 -3.812 1.00 87.94 89 LYS A N 1
ATOM 684 C CA . LYS A 1 89 ? -1.056 -7.730 -3.004 1.00 87.94 89 LYS A CA 1
ATOM 685 C C . LYS A 1 89 ? 0.177 -7.113 -2.369 1.00 87.94 89 LYS A C 1
ATOM 687 O O . LYS A 1 89 ? 0.879 -6.333 -3.008 1.00 87.94 89 LYS A O 1
ATOM 692 N N . ILE A 1 90 ? 0.463 -7.521 -1.135 1.00 87.50 90 ILE A N 1
ATOM 693 C CA . ILE A 1 90 ? 1.735 -7.271 -0.466 1.00 87.50 90 ILE A CA 1
ATOM 694 C C . ILE A 1 90 ? 2.336 -8.614 -0.054 1.00 87.50 90 ILE A C 1
ATOM 696 O O . ILE A 1 90 ? 1.674 -9.467 0.534 1.00 87.50 90 ILE A O 1
ATOM 700 N N . THR A 1 91 ? 3.627 -8.790 -0.301 1.00 87.19 91 THR A N 1
ATOM 701 C CA . THR A 1 91 ? 4.434 -9.802 0.390 1.00 87.19 91 THR A CA 1
ATOM 702 C C . THR A 1 91 ? 5.648 -9.124 0.987 1.00 87.19 91 THR A C 1
ATOM 704 O O . THR A 1 91 ? 6.311 -8.364 0.292 1.00 87.19 91 THR A O 1
ATOM 707 N N . SER A 1 92 ? 5.947 -9.380 2.253 1.00 86.94 92 SER A N 1
ATOM 708 C CA . SER A 1 92 ? 7.061 -8.739 2.936 1.00 86.94 92 SER A CA 1
ATOM 709 C C . SER A 1 92 ? 7.663 -9.683 3.961 1.00 86.94 92 SER A C 1
ATOM 711 O O . SER A 1 92 ? 6.931 -10.340 4.706 1.00 86.94 92 SER A O 1
ATOM 713 N N . SER A 1 93 ? 8.989 -9.751 3.983 1.00 87.44 93 SER A N 1
ATOM 714 C CA . SER A 1 93 ? 9.738 -10.319 5.103 1.00 87.44 93 SER A CA 1
ATOM 715 C C . SER A 1 93 ? 10.003 -9.287 6.202 1.00 87.44 93 SER A C 1
ATOM 717 O O . SER A 1 93 ? 10.475 -9.674 7.262 1.00 87.44 93 SER A O 1
ATOM 719 N N . SER A 1 94 ? 9.719 -8.004 5.950 1.00 83.88 94 SER A N 1
ATOM 720 C CA . SER A 1 94 ? 9.893 -6.939 6.931 1.00 83.88 94 SER A CA 1
ATOM 721 C C . SER A 1 94 ? 8.766 -6.946 7.956 1.00 83.88 94 SER A C 1
ATOM 723 O O . SER A 1 94 ? 7.593 -7.203 7.649 1.00 83.88 94 SER A O 1
ATOM 725 N N . ASN A 1 95 ? 9.127 -6.588 9.182 1.00 83.19 95 ASN A N 1
ATOM 726 C CA . ASN A 1 95 ? 8.174 -6.356 10.259 1.00 83.19 95 ASN A CA 1
ATOM 727 C C . ASN A 1 95 ? 7.409 -5.037 10.073 1.00 83.19 95 ASN A C 1
ATOM 729 O O . ASN A 1 95 ? 6.322 -4.881 10.636 1.00 83.19 95 ASN A O 1
ATOM 733 N N . ILE A 1 96 ? 7.942 -4.110 9.268 1.00 81.94 96 ILE A N 1
ATOM 734 C CA . ILE A 1 96 ? 7.343 -2.806 8.987 1.00 81.94 96 ILE A CA 1
ATOM 735 C C . ILE A 1 96 ? 7.123 -2.676 7.482 1.00 81.94 96 ILE A C 1
ATOM 737 O O . ILE A 1 96 ? 8.063 -2.635 6.697 1.00 81.94 96 ILE A O 1
ATOM 741 N N . VAL A 1 97 ? 5.866 -2.537 7.072 1.00 87.38 97 VAL A N 1
ATOM 742 C CA . VAL A 1 97 ? 5.514 -2.275 5.674 1.00 87.38 97 VAL A CA 1
ATOM 743 C C . VAL A 1 97 ? 5.065 -0.829 5.533 1.00 87.38 97 VAL A C 1
ATOM 745 O O . VAL A 1 97 ? 4.114 -0.400 6.186 1.00 87.38 97 VAL A O 1
ATOM 748 N N . ARG A 1 98 ? 5.730 -0.085 4.648 1.00 87.00 98 ARG A N 1
ATOM 749 C CA . ARG A 1 98 ? 5.341 1.274 4.255 1.00 87.00 98 ARG A CA 1
ATOM 750 C C . ARG A 1 98 ? 4.752 1.234 2.857 1.00 87.00 98 ARG A C 1
ATOM 752 O O . ARG A 1 98 ? 5.440 0.860 1.911 1.00 87.00 98 ARG A O 1
ATOM 759 N N . ILE A 1 99 ? 3.477 1.572 2.743 1.00 87.88 99 ILE A N 1
ATOM 760 C CA . ILE A 1 99 ? 2.790 1.636 1.453 1.00 87.88 99 ILE A CA 1
ATOM 761 C C . ILE A 1 99 ? 3.086 3.008 0.838 1.00 87.88 99 ILE A C 1
ATOM 763 O O . ILE A 1 99 ? 2.937 4.001 1.549 1.00 87.88 99 ILE A O 1
ATOM 767 N N . PRO A 1 100 ? 3.534 3.085 -0.427 1.00 85.50 100 PRO A N 1
ATOM 768 C CA . PRO A 1 100 ? 3.826 4.366 -1.062 1.00 85.50 100 PRO A CA 1
ATOM 769 C C . PRO A 1 100 ? 2.547 5.183 -1.296 1.00 85.50 100 PRO A C 1
ATOM 771 O O . PRO A 1 100 ? 1.478 4.612 -1.506 1.00 85.50 100 PRO A O 1
ATOM 774 N N . ASP A 1 101 ? 2.682 6.511 -1.298 1.00 84.75 101 ASP A N 1
ATOM 775 C CA . ASP A 1 101 ? 1.587 7.450 -1.596 1.00 84.75 101 ASP A CA 1
ATOM 776 C C . ASP A 1 101 ? 1.139 7.374 -3.050 1.00 84.75 101 ASP A C 1
ATOM 778 O O . ASP A 1 101 ? -0.022 7.615 -3.380 1.00 84.75 101 ASP A O 1
ATOM 782 N N . GLU A 1 102 ? 2.087 7.073 -3.926 1.00 86.94 102 GLU A N 1
ATOM 783 C CA . GLU A 1 102 ? 1.912 7.148 -5.358 1.00 86.94 102 GLU A CA 1
ATOM 784 C C . GLU A 1 102 ? 2.813 6.166 -6.085 1.00 86.94 102 GLU A C 1
ATOM 786 O O . GLU A 1 102 ? 3.811 5.652 -5.566 1.00 86.94 102 GLU A O 1
ATOM 791 N N . VAL A 1 103 ? 2.424 5.920 -7.322 1.00 85.12 103 VAL A N 1
ATOM 792 C CA . VAL A 1 103 ? 3.114 5.071 -8.265 1.00 85.12 103 VAL A CA 1
ATOM 793 C C . VAL A 1 103 ? 3.302 5.880 -9.546 1.00 85.12 103 VAL A C 1
ATOM 795 O O . VAL A 1 103 ? 2.355 6.471 -10.049 1.00 85.12 103 VAL A O 1
ATOM 798 N N . ILE A 1 104 ? 4.523 5.954 -10.072 1.00 71.56 104 ILE A N 1
ATOM 799 C CA . ILE A 1 104 ? 4.842 6.822 -11.222 1.00 71.56 104 ILE A CA 1
ATOM 800 C C . ILE A 1 104 ? 4.565 6.073 -12.522 1.00 71.56 104 ILE A C 1
ATOM 802 O O . ILE A 1 104 ? 5.210 5.044 -12.710 1.00 71.56 104 ILE A O 1
ATOM 806 N N . SER A 1 105 ? 3.667 6.549 -13.396 1.00 61.56 105 SER A N 1
ATOM 807 C CA . SER A 1 105 ? 3.282 5.978 -14.706 1.00 61.56 105 SER A CA 1
ATOM 808 C C . SER A 1 105 ? 4.468 5.852 -15.684 1.00 61.56 105 SER A C 1
ATOM 810 O O . SER A 1 105 ? 5.607 6.216 -15.381 1.00 61.56 105 SER A O 1
ATOM 812 N N . ALA A 1 106 ? 4.237 5.282 -16.872 1.00 49.78 106 ALA A N 1
ATOM 813 C CA . ALA A 1 106 ? 5.282 5.188 -17.907 1.00 49.78 106 ALA A CA 1
ATOM 814 C C . ALA A 1 106 ? 5.799 6.548 -18.344 1.00 49.78 106 ALA A C 1
ATOM 816 O O . ALA A 1 106 ? 7.006 6.758 -18.470 1.00 49.78 106 ALA A O 1
ATOM 817 N N . ASP A 1 107 ? 4.834 7.428 -18.505 1.00 59.38 107 ASP A N 1
ATOM 818 C CA . ASP A 1 107 ? 4.879 8.797 -18.990 1.00 59.38 107 ASP A CA 1
ATOM 819 C C . ASP A 1 107 ? 5.337 9.760 -17.880 1.00 59.38 107 ASP A C 1
ATOM 821 O O . ASP A 1 107 ? 5.347 10.972 -18.060 1.00 59.38 107 ASP A O 1
ATOM 825 N N . GLY A 1 108 ? 5.749 9.223 -16.723 1.00 64.62 108 GLY A N 1
ATOM 826 C CA . GLY A 1 108 ? 6.231 10.003 -15.585 1.00 64.62 108 GLY A CA 1
ATOM 827 C C . GLY A 1 108 ? 5.115 10.609 -14.735 1.00 64.62 108 GLY A C 1
ATOM 828 O O . GLY A 1 108 ? 5.405 11.365 -13.811 1.00 64.62 108 GLY A O 1
ATOM 829 N N . ILE A 1 109 ? 3.850 10.271 -15.001 1.00 75.06 109 ILE A N 1
ATOM 830 C CA . ILE A 1 109 ? 2.700 10.826 -14.285 1.00 75.06 109 ILE A CA 1
ATOM 831 C C . ILE A 1 109 ? 2.563 10.129 -12.935 1.00 75.06 109 ILE A C 1
ATOM 833 O O . ILE A 1 109 ? 2.405 8.912 -12.859 1.00 75.06 109 ILE A O 1
ATOM 837 N N . SER A 1 110 ? 2.594 10.895 -11.851 1.00 82.31 110 SER A N 1
ATOM 838 C CA . SER A 1 110 ? 2.286 10.363 -10.526 1.00 82.31 110 SER A CA 1
ATOM 839 C C . SER A 1 110 ? 0.816 9.944 -10.437 1.00 82.31 110 SER A C 1
ATOM 841 O O . SER A 1 110 ? -0.085 10.740 -10.704 1.00 82.31 110 SER A O 1
ATOM 843 N N . GLN A 1 111 ? 0.576 8.699 -10.027 1.00 84.88 111 GLN A N 1
ATOM 844 C CA . GLN A 1 111 ? -0.757 8.186 -9.755 1.00 84.88 111 GLN A CA 1
ATOM 845 C C . GLN A 1 111 ? -0.913 7.816 -8.285 1.00 84.88 111 GLN A C 1
ATOM 847 O O . GLN A 1 111 ? -0.119 7.032 -7.758 1.00 84.88 111 GLN A O 1
ATOM 852 N N . PRO A 1 112 ? -1.943 8.326 -7.602 1.00 87.19 112 PRO A N 1
ATOM 853 C CA . PRO A 1 112 ? -2.098 8.101 -6.179 1.00 87.19 112 PRO A CA 1
ATOM 854 C C . PRO A 1 112 ? -2.511 6.656 -5.873 1.00 87.19 112 PRO A C 1
ATOM 856 O O . PRO A 1 112 ? -3.344 6.060 -6.563 1.00 87.19 112 PRO A O 1
ATOM 859 N N . VAL A 1 113 ? -1.965 6.105 -4.789 1.00 87.62 113 VAL A N 1
ATOM 860 C CA . VAL A 1 113 ? -2.456 4.865 -4.182 1.00 87.62 113 VAL A CA 1
ATOM 861 C C . VAL A 1 113 ? -3.604 5.224 -3.252 1.00 87.62 113 VAL A C 1
ATOM 863 O O . VAL A 1 113 ? -3.396 5.652 -2.120 1.00 87.62 113 VAL A O 1
ATOM 866 N N . LEU A 1 114 ? -4.832 5.047 -3.727 1.00 86.31 114 LEU A N 1
ATOM 867 C CA . LEU A 1 114 ? -6.019 5.449 -2.969 1.00 86.31 114 LEU A CA 1
ATOM 868 C C . LEU A 1 114 ? -6.640 4.296 -2.179 1.00 86.31 114 LEU A C 1
ATOM 870 O O . LEU A 1 114 ? -7.391 4.527 -1.228 1.00 86.31 114 LEU A O 1
ATOM 874 N N . GLN A 1 115 ? -6.361 3.047 -2.575 1.00 85.69 115 GLN A N 1
ATOM 875 C CA . GLN A 1 115 ? -7.146 1.902 -2.118 1.00 85.69 115 GLN A CA 1
ATOM 876 C C . GLN A 1 115 ? -6.324 0.640 -1.836 1.00 85.69 115 GLN A C 1
ATOM 878 O O . GLN A 1 115 ? -5.428 0.254 -2.590 1.00 85.69 115 GLN A O 1
ATOM 883 N N . LEU A 1 116 ? -6.749 -0.074 -0.792 1.00 86.00 116 LEU A N 1
ATOM 884 C CA . LEU A 1 116 ? -6.350 -1.441 -0.463 1.00 86.00 116 LEU A CA 1
ATOM 885 C C . LEU A 1 116 ? -7.494 -2.410 -0.791 1.00 86.00 116 LEU A C 1
ATOM 887 O O . LEU A 1 116 ? -8.545 -2.365 -0.160 1.00 86.00 116 LEU A O 1
ATOM 891 N N . SER A 1 117 ? -7.301 -3.296 -1.765 1.00 83.06 117 SER A N 1
ATOM 892 C CA . SER A 1 117 ? -8.124 -4.497 -2.006 1.00 83.06 117 SER A CA 1
ATOM 893 C C . SER A 1 117 ? -8.176 -5.535 -0.854 1.00 83.06 117 SER A C 1
ATOM 895 O O . SER A 1 117 ? -7.560 -5.388 0.200 1.00 83.06 117 SER A O 1
ATOM 897 N N . ALA A 1 118 ? -8.985 -6.586 -1.033 1.00 72.19 118 ALA A N 1
ATOM 898 C CA . ALA A 1 118 ? -9.215 -7.639 -0.042 1.00 72.19 118 ALA A CA 1
ATOM 899 C C . ALA A 1 118 ? -8.022 -8.619 0.072 1.00 72.19 118 ALA A C 1
ATOM 901 O O . ALA A 1 118 ? -7.454 -9.016 -0.938 1.00 72.19 118 ALA A O 1
ATOM 902 N N . GLY A 1 119 ? -7.679 -9.082 1.283 1.00 68.88 119 GLY A N 1
ATOM 903 C CA . GLY A 1 119 ? -6.724 -10.185 1.486 1.00 68.88 119 GLY A CA 1
ATOM 904 C C . GLY A 1 119 ? -5.237 -9.884 1.236 1.00 68.88 119 GLY A C 1
ATOM 905 O O . GLY A 1 119 ? -4.445 -10.819 1.129 1.00 68.88 119 GLY A O 1
ATOM 906 N N . ILE A 1 120 ? -4.840 -8.612 1.185 1.00 71.06 120 ILE A N 1
ATO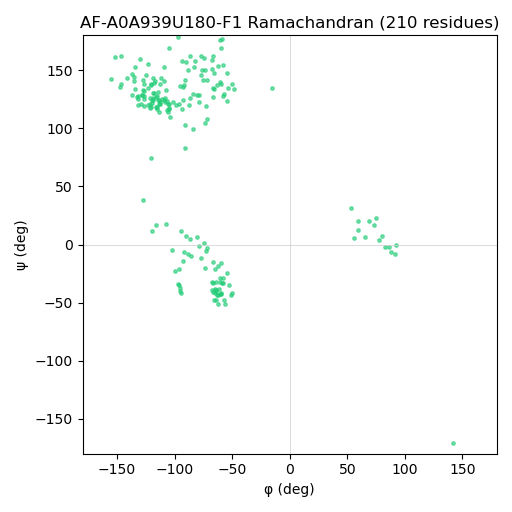M 907 C CA . ILE A 1 120 ? -3.536 -8.155 0.669 1.00 71.06 120 ILE A CA 1
ATOM 908 C C . ILE A 1 120 ? -2.328 -8.582 1.503 1.00 71.06 120 ILE A C 1
ATOM 910 O O . ILE A 1 120 ? -1.245 -8.751 0.948 1.00 71.06 120 ILE A O 1
ATOM 914 N N . VAL A 1 121 ? -2.465 -8.684 2.826 1.00 66.62 121 VAL A N 1
ATOM 915 C CA . VAL A 1 121 ? -1.293 -8.601 3.720 1.00 66.62 121 VAL A CA 1
ATOM 916 C C . VAL A 1 121 ? -0.652 -9.963 4.016 1.00 66.62 121 VAL A C 1
ATOM 918 O O . VAL A 1 121 ? -1.380 -10.946 4.190 1.00 66.62 121 VAL A O 1
ATOM 921 N N . PRO A 1 122 ? 0.691 -10.047 4.100 1.00 62.12 122 PRO A N 1
ATOM 922 C CA . PRO A 1 122 ? 1.415 -11.287 4.373 1.00 62.12 122 PRO A CA 1
ATOM 923 C C . PRO A 1 122 ? 1.376 -11.691 5.857 1.00 62.12 122 PRO A C 1
ATOM 925 O O . PRO A 1 122 ? 1.078 -10.896 6.744 1.00 62.12 122 PRO A O 1
ATOM 928 N N . LYS A 1 123 ? 1.680 -12.966 6.138 1.00 59.69 123 LYS A N 1
ATOM 929 C CA . LYS A 1 123 ? 1.575 -13.571 7.483 1.00 59.69 123 LYS A CA 1
ATOM 930 C C . LYS A 1 123 ? 2.568 -13.016 8.519 1.00 59.69 123 LYS A C 1
ATOM 932 O O . LYS A 1 123 ? 2.396 -13.305 9.697 1.00 59.69 123 LYS A O 1
ATOM 937 N N . SER A 1 124 ? 3.609 -12.299 8.101 1.00 64.25 124 SER A N 1
ATOM 938 C CA . SER A 1 124 ? 4.752 -11.855 8.919 1.00 64.25 124 SER A CA 1
ATOM 939 C C . SER A 1 124 ? 4.704 -10.385 9.345 1.00 64.25 124 SER A C 1
ATOM 941 O O . SER A 1 124 ? 5.568 -9.963 10.100 1.00 64.25 124 SER A O 1
ATOM 943 N N . THR A 1 125 ? 3.726 -9.596 8.894 1.00 69.25 125 THR A N 1
ATOM 944 C CA . THR A 1 125 ? 3.727 -8.149 9.154 1.00 69.25 125 THR A CA 1
ATOM 945 C C . THR A 1 125 ? 3.250 -7.810 10.561 1.00 69.25 125 THR A C 1
ATOM 947 O O . THR A 1 125 ? 2.153 -8.211 10.947 1.00 69.25 125 THR A O 1
ATOM 950 N N . ILE A 1 126 ? 4.057 -7.013 11.268 1.00 77.88 126 ILE A N 1
ATOM 951 C CA . ILE A 1 126 ? 3.777 -6.475 12.605 1.00 77.88 126 ILE A CA 1
ATOM 952 C C . ILE A 1 126 ? 3.158 -5.075 12.515 1.00 77.88 126 ILE A C 1
ATOM 954 O O . ILE A 1 126 ? 2.181 -4.786 13.203 1.00 77.88 126 ILE A O 1
ATOM 958 N N . SER A 1 127 ? 3.669 -4.225 11.623 1.00 85.38 127 SER A N 1
ATOM 959 C CA . SER A 1 127 ? 3.230 -2.833 11.487 1.00 85.38 127 SER A CA 1
ATOM 960 C C . SER A 1 127 ? 3.016 -2.446 10.028 1.00 85.38 127 SER A C 1
ATOM 962 O O . SER A 1 127 ? 3.869 -2.708 9.178 1.00 85.38 127 SER A O 1
ATOM 964 N N . ILE A 1 128 ? 1.898 -1.781 9.735 1.00 87.19 128 ILE A N 1
ATOM 965 C CA . ILE A 1 128 ? 1.606 -1.207 8.414 1.00 87.19 128 ILE A CA 1
ATOM 966 C C . ILE A 1 128 ? 1.452 0.299 8.551 1.00 87.19 128 ILE A C 1
ATOM 968 O O . ILE A 1 128 ? 0.595 0.772 9.295 1.00 87.19 128 ILE A O 1
ATOM 972 N N . LYS A 1 129 ? 2.238 1.053 7.784 1.00 88.38 129 LYS A N 1
ATOM 973 C CA . LYS A 1 129 ? 2.041 2.489 7.596 1.00 88.38 129 LYS A CA 1
ATOM 974 C C . LYS A 1 129 ? 1.456 2.733 6.212 1.00 88.38 129 LYS A C 1
ATOM 976 O O . LYS A 1 129 ? 2.089 2.395 5.209 1.00 88.38 129 LYS A O 1
ATOM 981 N N . LEU A 1 130 ? 0.247 3.286 6.177 1.00 86.81 130 LEU A N 1
ATOM 982 C CA . LEU A 1 130 ? -0.381 3.718 4.936 1.00 86.81 130 LEU A CA 1
ATOM 983 C C . LEU A 1 130 ? 0.239 5.024 4.452 1.00 86.81 130 LEU A C 1
ATOM 985 O O . LEU A 1 130 ? 0.691 5.838 5.261 1.00 86.81 130 LEU A O 1
ATOM 989 N N . GLY A 1 131 ? 0.236 5.198 3.136 1.00 81.00 131 GLY A N 1
ATOM 990 C CA . GLY A 1 131 ? 0.540 6.478 2.525 1.00 81.00 131 GLY A CA 1
ATOM 991 C C . GLY A 1 131 ? -0.527 7.539 2.821 1.00 81.00 131 GLY A C 1
ATOM 992 O O . GLY A 1 131 ? -1.673 7.200 3.129 1.00 81.00 131 GLY A O 1
ATOM 993 N N . SER A 1 132 ? -0.158 8.813 2.692 1.00 81.25 132 SER A N 1
ATOM 994 C CA . SER A 1 132 ? -0.999 10.001 2.928 1.00 81.25 132 SER A CA 1
ATOM 995 C C . SER A 1 132 ? -2.259 10.050 2.076 1.00 81.25 132 SER A C 1
ATOM 997 O O . SER A 1 132 ? -3.290 10.563 2.508 1.00 81.25 132 SER A O 1
ATOM 999 N N . LYS A 1 133 ? -2.201 9.453 0.885 1.00 82.38 133 LYS A N 1
ATOM 1000 C CA . LYS A 1 133 ? -3.303 9.429 -0.081 1.00 82.38 133 LYS A CA 1
ATOM 1001 C C . LYS A 1 133 ? -4.209 8.200 0.053 1.00 82.38 133 LYS A C 1
ATOM 1003 O O . LYS A 1 133 ? -5.241 8.137 -0.609 1.00 82.38 133 LYS A O 1
ATOM 1008 N N . VAL A 1 134 ? -3.875 7.220 0.900 1.00 82.00 134 VAL A N 1
ATOM 1009 C CA . VAL A 1 134 ? -4.692 6.003 1.035 1.00 82.00 134 VAL A CA 1
ATOM 1010 C C . VAL A 1 134 ? -5.971 6.325 1.805 1.00 82.00 134 VAL A C 1
ATOM 1012 O O . VAL A 1 134 ? -5.968 6.441 3.028 1.00 82.00 134 VAL A O 1
ATOM 1015 N N . VAL A 1 135 ? -7.084 6.417 1.083 1.00 85.81 135 VAL A N 1
ATOM 1016 C CA . VAL A 1 135 ? -8.385 6.834 1.626 1.00 85.81 135 VAL A CA 1
ATOM 1017 C C . VAL A 1 135 ? -9.318 5.665 1.935 1.00 85.81 135 VAL A C 1
ATOM 1019 O O . VAL A 1 135 ? -10.216 5.806 2.766 1.00 85.81 135 VAL A O 1
ATOM 1022 N N . VAL A 1 136 ? -9.126 4.496 1.309 1.00 86.56 136 VAL A N 1
ATOM 1023 C CA . VAL A 1 136 ? -10.040 3.350 1.465 1.00 86.56 136 VAL A CA 1
ATOM 1024 C C . VAL A 1 136 ? -9.301 2.039 1.731 1.00 86.56 136 VAL A C 1
ATOM 1026 O O . VAL A 1 136 ? -8.483 1.574 0.935 1.00 86.56 136 VAL A O 1
ATOM 1029 N N . ILE A 1 137 ? -9.698 1.357 2.805 1.00 86.56 137 ILE A N 1
ATOM 1030 C CA . ILE A 1 137 ? -9.373 -0.046 3.072 1.00 86.56 137 ILE A CA 1
ATOM 1031 C C . ILE A 1 137 ? -10.606 -0.898 2.768 1.00 86.56 137 ILE A C 1
ATOM 1033 O O . ILE A 1 137 ? -11.596 -0.840 3.494 1.00 86.56 137 ILE A O 1
ATOM 1037 N N . LYS A 1 138 ? -10.587 -1.705 1.700 1.00 87.00 138 LYS A N 1
ATOM 1038 C CA . LYS A 1 138 ? -11.766 -2.491 1.298 1.00 87.00 138 LYS A CA 1
ATOM 1039 C C . LYS A 1 138 ? -12.114 -3.579 2.315 1.00 87.00 138 LYS A C 1
ATOM 1041 O O . LYS A 1 138 ? -11.314 -4.006 3.152 1.00 87.00 138 LYS A O 1
ATOM 1046 N N . LYS A 1 139 ? -13.353 -4.063 2.209 1.00 83.88 139 LYS A N 1
ATOM 1047 C CA . LYS A 1 139 ? -13.868 -5.189 2.994 1.00 83.88 139 LYS A CA 1
ATOM 1048 C C . LYS A 1 139 ? -12.891 -6.370 2.965 1.00 83.88 139 LYS A C 1
ATOM 1050 O O . LYS A 1 139 ? -12.400 -6.752 1.908 1.00 83.88 139 LYS A O 1
ATOM 1055 N N . ASN A 1 140 ? -12.639 -6.957 4.134 1.00 82.94 140 ASN A N 1
ATOM 1056 C CA . ASN A 1 140 ? -11.707 -8.073 4.345 1.00 82.94 140 ASN A CA 1
ATOM 1057 C C . ASN A 1 140 ? -10.225 -7.826 3.953 1.00 82.94 140 ASN A C 1
ATOM 1059 O O . ASN A 1 140 ? -9.464 -8.793 3.905 1.00 82.94 140 ASN A O 1
ATOM 1063 N N . ALA A 1 141 ? -9.775 -6.591 3.684 1.00 82.88 141 ALA A N 1
ATOM 1064 C CA . ALA A 1 141 ? -8.384 -6.299 3.286 1.00 82.88 141 ALA A CA 1
ATOM 1065 C C . ALA A 1 141 ? -7.323 -6.899 4.214 1.00 82.88 141 ALA A C 1
ATOM 1067 O O . ALA A 1 141 ? -6.343 -7.482 3.748 1.00 82.88 141 ALA A O 1
ATOM 1068 N N . LEU A 1 142 ? -7.551 -6.798 5.522 1.00 84.38 142 LEU A N 1
ATOM 1069 C CA . LEU A 1 142 ? -6.607 -7.188 6.563 1.00 84.38 142 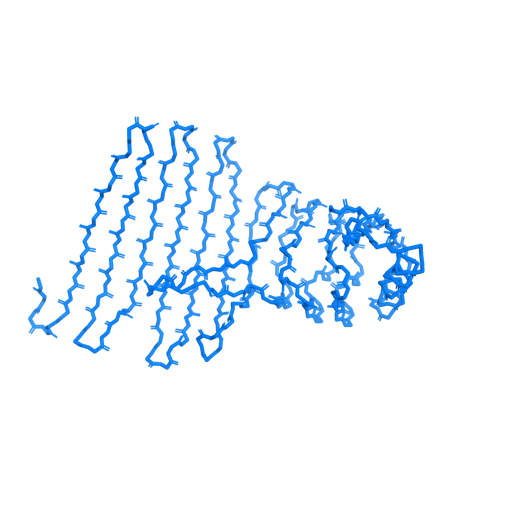LEU A CA 1
ATOM 1070 C C . LEU A 1 142 ? -7.176 -8.287 7.470 1.00 84.38 142 LEU A C 1
ATOM 1072 O O . LEU A 1 142 ? -6.589 -8.590 8.498 1.00 84.38 142 LEU A O 1
ATOM 1076 N N . ARG A 1 143 ? -8.299 -8.917 7.110 1.00 83.00 143 ARG A N 1
ATOM 1077 C CA . ARG A 1 143 ? -9.007 -9.870 7.978 1.00 83.00 143 ARG A CA 1
ATOM 1078 C C . ARG A 1 143 ? -8.137 -11.076 8.359 1.00 83.00 143 ARG A C 1
ATOM 1080 O O . ARG A 1 143 ? -7.436 -11.647 7.519 1.00 83.00 143 ARG A O 1
ATOM 1087 N N . GLY A 1 144 ? -8.230 -11.504 9.620 1.00 79.06 144 GLY A N 1
ATOM 1088 C CA . GLY A 1 144 ? -7.551 -12.706 10.130 1.00 79.06 144 GLY A CA 1
ATOM 1089 C C . GLY A 1 144 ? -6.027 -12.582 10.207 1.00 79.06 144 GLY A C 1
ATOM 1090 O O . GLY A 1 144 ? -5.315 -13.585 10.164 1.00 79.06 144 GLY A O 1
ATOM 1091 N N . ARG A 1 145 ? -5.497 -11.355 10.226 1.00 81.88 145 ARG A N 1
ATOM 1092 C CA . ARG A 1 145 ? -4.057 -11.098 10.329 1.00 81.88 145 ARG A CA 1
ATOM 1093 C C . ARG A 1 145 ? -3.663 -10.970 11.793 1.00 81.88 145 ARG A C 1
ATOM 1095 O O . ARG A 1 145 ? -3.548 -9.876 12.336 1.00 81.88 145 ARG A O 1
ATOM 1102 N N . ASN A 1 146 ? -3.443 -12.121 12.421 1.00 74.25 146 ASN A N 1
ATOM 1103 C CA . ASN A 1 146 ? -3.155 -12.221 13.854 1.00 74.25 146 ASN A CA 1
ATOM 1104 C C . ASN A 1 146 ? -1.821 -11.570 14.260 1.00 74.25 146 ASN A C 1
ATOM 1106 O O . ASN A 1 146 ? -1.654 -11.238 15.425 1.00 74.25 146 ASN A O 1
ATOM 1110 N N . LYS A 1 147 ? -0.888 -11.376 13.315 1.00 78.50 147 LYS A N 1
ATOM 1111 C CA . LYS A 1 147 ? 0.404 -10.720 13.578 1.00 78.50 147 LYS A CA 1
ATOM 1112 C C . LYS A 1 147 ? 0.385 -9.201 13.415 1.00 78.50 147 LYS A C 1
ATOM 1114 O O . LYS A 1 147 ? 1.369 -8.574 13.772 1.00 78.50 147 LYS A O 1
ATOM 1119 N N . LEU A 1 148 ? -0.698 -8.611 12.901 1.00 82.94 148 LEU A N 1
ATOM 1120 C CA . LEU A 1 148 ? -0.794 -7.159 12.756 1.00 82.94 148 LEU A CA 1
ATOM 1121 C C . LEU A 1 148 ? -0.964 -6.519 14.142 1.00 82.94 148 LEU A C 1
ATOM 1123 O O . LEU A 1 148 ? -2.031 -6.634 14.742 1.00 82.94 148 LEU A O 1
ATOM 1127 N N . ILE A 1 149 ? 0.084 -5.855 14.625 1.00 85.06 149 ILE A N 1
ATOM 1128 C CA . ILE A 1 149 ? 0.139 -5.171 15.924 1.00 85.06 149 ILE A CA 1
ATOM 1129 C C . ILE A 1 149 ? -0.192 -3.690 15.767 1.00 85.06 149 ILE A C 1
ATOM 1131 O O . ILE A 1 149 ? -0.874 -3.129 16.620 1.00 85.06 149 ILE A O 1
ATOM 1135 N N . SER A 1 150 ? 0.243 -3.041 14.682 1.00 89.12 150 SER A N 1
ATOM 1136 C CA . SER A 1 150 ? -0.104 -1.638 14.450 1.00 89.12 150 SER A CA 1
ATOM 1137 C C . SER A 1 150 ? -0.491 -1.299 13.015 1.00 89.12 150 SER A C 1
ATOM 1139 O O . SER A 1 150 ? 0.016 -1.872 12.046 1.00 89.12 150 SER A O 1
ATOM 1141 N N . LEU A 1 151 ? -1.407 -0.340 12.891 1.00 90.62 151 LEU A N 1
ATOM 1142 C CA . LEU A 1 151 ? -1.834 0.244 11.626 1.00 90.62 151 LEU A CA 1
ATOM 1143 C C . LEU A 1 151 ? -1.823 1.768 11.752 1.00 90.62 151 LEU A C 1
ATOM 1145 O O . LEU A 1 151 ? -2.541 2.328 12.576 1.00 90.62 151 LEU A O 1
ATOM 1149 N N . THR A 1 152 ? -1.040 2.441 10.919 1.00 92.06 152 THR A N 1
ATOM 1150 C CA . THR A 1 152 ? -1.019 3.904 10.851 1.00 92.06 152 THR A CA 1
ATOM 1151 C C . THR A 1 152 ? -1.821 4.374 9.648 1.00 92.06 152 THR A C 1
ATOM 1153 O O . THR A 1 152 ? -1.514 3.987 8.520 1.00 92.06 152 THR A O 1
ATOM 1156 N N . VAL A 1 153 ? -2.831 5.208 9.893 1.00 92.44 153 VAL A N 1
ATOM 1157 C CA . VAL A 1 153 ? -3.769 5.744 8.895 1.00 92.44 153 VAL A CA 1
ATOM 1158 C C . VAL A 1 153 ? -3.879 7.259 9.018 1.00 92.44 153 VAL A C 1
ATOM 1160 O O . VAL A 1 153 ? -3.603 7.817 10.078 1.00 92.44 153 VAL A O 1
ATOM 1163 N N . TYR A 1 154 ? -4.344 7.922 7.965 1.00 90.88 154 TYR A N 1
ATOM 1164 C CA . TYR A 1 154 ? -4.662 9.348 8.000 1.00 90.88 154 TYR A CA 1
ATOM 1165 C C . TYR A 1 154 ? -6.111 9.574 8.439 1.00 90.88 154 TYR A C 1
ATOM 1167 O O . TYR A 1 154 ? -6.986 8.725 8.220 1.00 90.88 154 TYR A O 1
ATOM 1175 N N . ALA A 1 155 ? -6.384 10.708 9.083 1.00 87.81 155 ALA A N 1
ATOM 1176 C CA . ALA A 1 155 ? -7.747 11.109 9.412 1.00 87.81 155 ALA A CA 1
ATOM 1177 C C . ALA A 1 155 ? -8.629 11.106 8.148 1.00 87.81 155 ALA A C 1
ATOM 1179 O O . ALA A 1 155 ? -8.216 11.568 7.091 1.00 87.81 155 ALA A O 1
ATOM 1180 N N . GLY A 1 156 ? -9.837 10.546 8.254 1.00 85.31 156 GLY A N 1
ATOM 1181 C CA . GLY A 1 156 ? -10.746 10.374 7.112 1.00 85.31 156 GLY A CA 1
ATOM 1182 C C . GLY A 1 156 ? -10.615 9.038 6.370 1.00 85.31 156 GLY A C 1
ATOM 1183 O O . GLY A 1 156 ? -11.484 8.725 5.560 1.00 85.31 156 GLY A O 1
ATOM 1184 N N . THR A 1 157 ? -9.610 8.209 6.684 1.00 90.75 157 THR A N 1
ATOM 1185 C CA . THR A 1 157 ? -9.498 6.853 6.114 1.00 90.75 157 THR A CA 1
ATOM 1186 C C . THR A 1 157 ? -10.757 6.031 6.412 1.00 90.75 157 THR A C 1
ATOM 1188 O O . THR A 1 157 ? -11.189 5.927 7.565 1.00 90.75 157 THR A O 1
ATOM 1191 N N . ASN A 1 158 ? -11.324 5.412 5.375 1.00 91.19 158 ASN A N 1
ATOM 1192 C CA . ASN A 1 158 ? -12.485 4.536 5.476 1.00 91.19 158 ASN A CA 1
ATOM 1193 C C . ASN A 1 158 ? -12.060 3.066 5.621 1.00 91.19 158 ASN A C 1
ATOM 1195 O O . ASN A 1 158 ? -11.460 2.475 4.719 1.00 91.19 158 ASN A O 1
ATOM 1199 N N . LEU A 1 159 ? -12.401 2.469 6.758 1.00 90.12 159 LEU A N 1
ATOM 1200 C CA . LEU A 1 159 ? -12.220 1.063 7.082 1.00 90.12 159 LEU A CA 1
ATOM 1201 C C . LEU A 1 159 ? -13.476 0.289 6.675 1.00 90.12 159 LEU A C 1
ATOM 1203 O O . LEU A 1 159 ? -14.496 0.285 7.368 1.00 90.12 159 LEU A O 1
ATOM 1207 N N . GLY A 1 160 ? -13.392 -0.425 5.555 1.00 85.38 160 GLY A N 1
ATOM 1208 C CA . GLY A 1 160 ? -14.477 -1.260 5.058 1.00 85.38 160 GLY A CA 1
ATOM 1209 C C . GLY A 1 160 ? -14.901 -2.329 6.068 1.00 85.38 160 GLY A C 1
ATOM 1210 O O . GLY A 1 160 ? -14.116 -2.780 6.908 1.00 85.38 160 GLY A O 1
ATOM 1211 N N . ARG A 1 161 ? -16.156 -2.780 5.966 1.00 84.38 161 ARG A N 1
ATOM 1212 C CA . ARG A 1 161 ? -16.723 -3.825 6.837 1.00 84.38 161 ARG A CA 1
ATOM 1213 C C . ARG A 1 161 ? -15.804 -5.044 6.911 1.00 84.38 161 ARG A C 1
ATOM 1215 O O . ARG A 1 161 ? -15.254 -5.461 5.897 1.00 84.38 161 ARG A O 1
ATOM 1222 N N . ASP A 1 162 ? -15.638 -5.617 8.098 1.00 85.06 162 ASP A N 1
ATOM 1223 C CA . ASP A 1 162 ? -14.784 -6.785 8.358 1.00 85.06 162 ASP A CA 1
ATOM 1224 C C . ASP A 1 162 ? -13.304 -6.642 7.935 1.00 85.06 162 ASP A C 1
ATOM 1226 O O . ASP A 1 162 ? -12.556 -7.617 8.019 1.00 85.06 162 ASP A O 1
ATOM 1230 N N . SER A 1 163 ? -12.850 -5.464 7.477 1.00 85.25 163 SER A N 1
ATOM 1231 C CA . SER A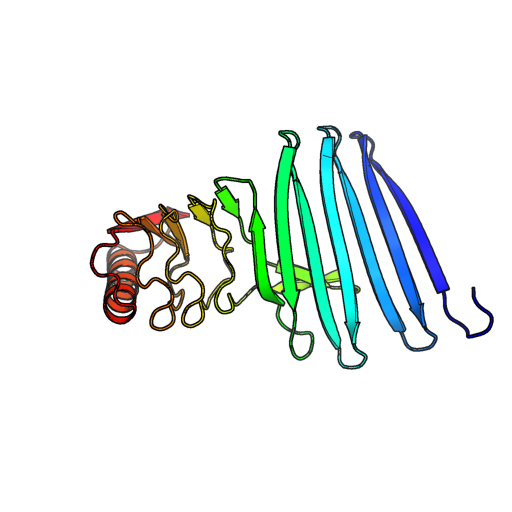 1 163 ? -11.477 -5.253 6.988 1.00 85.25 163 SER A CA 1
ATOM 1232 C C . SER A 1 163 ? -10.432 -5.597 8.040 1.00 85.25 163 SER A C 1
ATOM 1234 O O . SER A 1 163 ? -9.392 -6.132 7.682 1.00 85.25 163 SER A O 1
ATOM 1236 N N . LEU A 1 164 ? -10.752 -5.372 9.315 1.00 86.50 164 LEU A N 1
ATOM 1237 C CA . LEU A 1 164 ? -9.910 -5.629 10.483 1.00 86.50 164 LEU A CA 1
ATOM 1238 C C . LEU A 1 164 ? -10.499 -6.700 11.413 1.00 86.50 164 LEU A C 1
ATOM 1240 O O . LEU A 1 164 ? -10.125 -6.805 12.581 1.00 86.50 164 LEU A O 1
ATOM 1244 N N . LYS A 1 165 ? -11.457 -7.501 10.938 1.00 85.38 165 LYS A N 1
ATOM 1245 C CA . LYS A 1 165 ? -12.040 -8.555 11.771 1.00 85.38 165 LYS A CA 1
ATOM 1246 C C . LYS A 1 165 ? -10.976 -9.603 12.093 1.00 85.38 165 LYS A C 1
ATOM 1248 O O . LYS A 1 165 ? -10.265 -10.063 11.196 1.00 85.38 165 LYS A O 1
ATOM 1253 N N . ASN A 1 166 ? -10.892 -10.010 13.358 1.00 83.12 166 ASN A N 1
ATOM 1254 C CA . ASN A 1 166 ? -9.910 -10.986 13.844 1.00 83.12 166 ASN A CA 1
ATOM 1255 C C . ASN A 1 166 ? -8.453 -10.612 13.490 1.00 83.12 166 ASN A C 1
ATOM 1257 O O . ASN A 1 166 ? -7.639 -11.490 13.218 1.00 83.12 166 ASN A O 1
ATOM 1261 N N . THR A 1 167 ? -8.122 -9.322 13.406 1.00 82.62 167 THR A N 1
ATOM 1262 C CA . THR A 1 167 ? -6.721 -8.870 13.395 1.00 82.62 167 THR A CA 1
ATOM 1263 C C . THR A 1 167 ? -6.203 -8.767 14.816 1.00 82.62 167 THR A C 1
ATOM 1265 O O . THR A 1 167 ? -7.022 -8.546 15.701 1.00 82.62 167 THR A O 1
ATOM 1268 N N . GLY A 1 168 ? -4.883 -8.919 14.991 1.00 73.69 168 GLY A N 1
ATOM 1269 C CA . GLY A 1 168 ? -4.139 -9.020 16.258 1.00 73.69 168 GLY A CA 1
ATOM 1270 C C . GLY A 1 168 ? -4.859 -8.594 17.544 1.00 73.69 168 GLY A C 1
ATOM 1271 O O . GLY A 1 168 ? -5.482 -7.536 17.613 1.00 73.69 168 GLY A O 1
ATOM 1272 N N . SER A 1 169 ? -4.729 -9.417 18.588 1.00 73.62 169 SER A N 1
ATOM 1273 C CA . SER A 1 169 ? -5.422 -9.262 19.879 1.00 73.62 169 SER A CA 1
ATOM 1274 C C . SER A 1 169 ? -5.231 -7.897 20.548 1.00 73.62 169 SER A C 1
ATOM 1276 O O . SER A 1 169 ? -6.099 -7.488 21.314 1.00 73.62 169 SER A O 1
ATOM 1278 N N . GLU A 1 170 ? -4.143 -7.194 20.224 1.00 81.38 170 GLU A N 1
ATOM 1279 C CA . GLU A 1 170 ? -3.767 -5.882 20.762 1.00 81.38 170 GLU A CA 1
ATOM 1280 C C . GLU A 1 170 ? -3.482 -4.856 19.652 1.00 81.38 170 GLU A C 1
ATOM 1282 O O . GLU A 1 170 ? -2.547 -4.063 19.740 1.00 81.38 170 GLU A O 1
ATOM 1287 N N . LEU A 1 171 ? -4.257 -4.876 18.562 1.00 88.75 171 LEU A N 1
ATOM 1288 C CA . LEU A 1 171 ? -4.076 -3.921 17.467 1.00 88.75 171 LEU A CA 1
ATOM 1289 C C . LEU A 1 171 ? -4.129 -2.464 17.971 1.00 88.75 171 LEU A C 1
ATOM 1291 O O . LEU A 1 171 ? -5.138 -2.016 18.521 1.00 88.75 171 LEU A O 1
ATOM 1295 N N . VAL A 1 172 ? -3.074 -1.695 17.701 1.00 92.19 172 VAL A N 1
ATOM 1296 C CA . VAL A 1 172 ? -3.020 -0.245 17.918 1.00 92.19 172 VAL A CA 1
ATOM 1297 C C . VAL A 1 172 ? -3.146 0.477 16.581 1.00 92.19 172 VAL A C 1
ATOM 1299 O O . VAL A 1 172 ? -2.319 0.314 15.685 1.00 92.19 172 VAL A O 1
ATOM 1302 N N . ILE A 1 173 ? -4.165 1.319 16.445 1.00 93.94 173 ILE A N 1
ATOM 1303 C CA . ILE A 1 173 ? -4.337 2.196 15.291 1.00 93.94 173 ILE A CA 1
ATOM 1304 C C . ILE A 1 173 ? -3.832 3.586 15.630 1.00 93.94 173 ILE A C 1
ATOM 1306 O O . ILE A 1 173 ? -4.341 4.241 16.540 1.00 93.94 173 ILE A O 1
ATOM 1310 N N . TYR A 1 174 ? -2.847 4.040 14.870 1.00 94.94 174 TYR A N 1
ATOM 1311 C CA . TYR A 1 174 ? -2.345 5.400 14.930 1.00 94.94 174 TYR A CA 1
ATOM 1312 C C . TYR A 1 174 ? -3.023 6.233 13.846 1.00 94.94 174 TYR A C 1
ATOM 1314 O O . TYR A 1 174 ? -2.928 5.912 12.665 1.00 94.94 174 TYR A O 1
ATOM 1322 N N . VAL A 1 175 ? -3.712 7.297 14.242 1.00 94.81 175 VAL A N 1
ATOM 1323 C CA . VAL A 1 175 ? -4.403 8.209 13.329 1.00 94.81 175 VAL A CA 1
ATOM 1324 C C . VAL A 1 175 ? -3.594 9.490 13.226 1.00 94.81 175 VAL A C 1
ATOM 1326 O O . VAL A 1 175 ? -3.414 10.190 14.224 1.00 94.81 175 VAL A O 1
ATOM 1329 N N . ILE A 1 176 ? -3.103 9.773 12.026 1.00 93.19 176 ILE A N 1
ATOM 1330 C CA . ILE A 1 176 ? -2.375 10.993 11.700 1.00 93.19 176 ILE A CA 1
ATOM 1331 C C . ILE A 1 176 ? -3.381 12.121 11.470 1.00 93.19 176 ILE A C 1
ATOM 1333 O O . ILE A 1 176 ? -4.335 11.971 10.703 1.00 93.19 176 ILE A O 1
ATOM 1337 N N . VAL A 1 177 ? -3.160 13.246 12.145 1.00 92.88 177 VAL A N 1
ATOM 1338 C CA . VAL A 1 177 ? -3.900 14.501 11.966 1.00 92.88 177 VAL A CA 1
ATOM 1339 C C . VAL A 1 177 ? -2.929 15.636 11.614 1.00 92.88 177 VAL A C 1
ATOM 1341 O O . VAL A 1 177 ? -1.766 15.572 12.027 1.00 92.88 177 VAL A O 1
ATOM 1344 N N . PRO A 1 178 ? -3.396 16.703 10.937 1.00 91.25 178 PRO A N 1
ATOM 1345 C CA . PRO A 1 178 ? -2.584 17.894 10.697 1.00 91.25 178 PRO A CA 1
ATOM 1346 C C . PRO A 1 178 ? -2.015 18.499 11.990 1.00 91.25 178 PRO A C 1
ATOM 1348 O O . PRO A 1 178 ? -2.680 18.487 13.034 1.00 91.25 178 PRO A O 1
ATOM 1351 N N . LYS A 1 179 ? -0.816 19.093 11.929 1.00 91.62 179 LYS A N 1
ATOM 1352 C CA . LYS A 1 179 ? -0.147 19.738 13.077 1.00 91.62 179 LYS A CA 1
ATOM 1353 C C . LYS A 1 179 ? -1.032 20.717 13.841 1.00 91.62 179 LYS A C 1
ATOM 1355 O O . LYS A 1 179 ? -1.006 20.7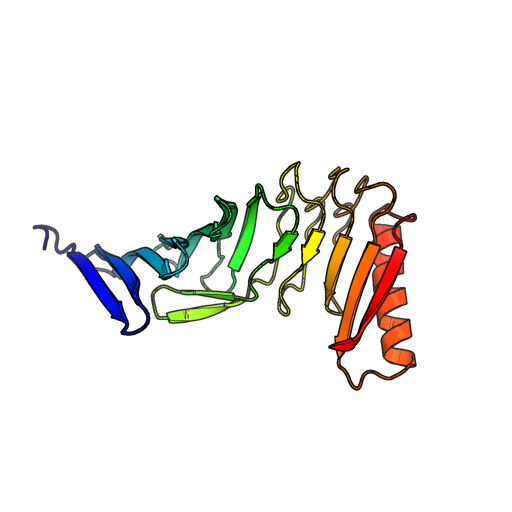70 15.076 1.00 91.62 179 LYS A O 1
ATOM 1360 N N . ASN A 1 180 ? -1.787 21.499 13.077 1.00 93.12 180 ASN A N 1
ATOM 1361 C CA . ASN A 1 180 ? -2.667 22.572 13.523 1.00 93.12 180 ASN A CA 1
ATOM 1362 C C . ASN A 1 180 ? -4.077 22.088 13.893 1.00 93.12 180 ASN A C 1
ATOM 1364 O O . ASN A 1 180 ? -4.910 22.919 14.243 1.00 93.12 180 ASN A O 1
ATOM 1368 N N . ALA A 1 181 ? -4.342 20.776 13.870 1.00 93.06 181 ALA A N 1
ATOM 1369 C CA . ALA A 1 181 ? -5.640 20.235 14.242 1.00 93.06 181 ALA A CA 1
ATOM 1370 C C . ALA A 1 181 ? -6.029 20.637 15.675 1.00 93.06 181 ALA A C 1
ATOM 1372 O O . ALA A 1 181 ? -5.305 20.408 16.660 1.00 93.06 181 ALA A O 1
ATOM 1373 N N . THR A 1 182 ? -7.226 21.197 15.791 1.00 95.88 182 THR A N 1
ATOM 1374 C CA . THR A 1 182 ? -7.887 21.577 17.035 1.00 95.88 182 THR A CA 1
ATOM 1375 C C . THR A 1 182 ? -8.096 20.367 17.949 1.00 95.88 182 THR A C 1
ATOM 1377 O O . THR A 1 182 ? -7.888 19.199 17.597 1.00 95.88 182 THR A O 1
ATOM 1380 N N . LYS A 1 183 ? -8.477 20.615 19.205 1.00 95.00 183 LYS A N 1
ATOM 1381 C CA . LYS A 1 183 ? -8.825 19.523 20.129 1.00 95.00 183 LYS A CA 1
ATOM 1382 C C . LYS A 1 183 ? -10.058 18.761 19.627 1.00 95.00 183 LYS A C 1
ATOM 1384 O O . LYS A 1 183 ? -10.070 17.537 19.699 1.00 95.00 183 LYS A O 1
ATOM 1389 N N . GLN A 1 184 ? -11.039 19.478 19.088 1.00 95.19 184 GLN A N 1
ATOM 1390 C CA . GLN A 1 184 ? -12.285 18.940 18.554 1.00 95.19 184 GLN A CA 1
ATOM 1391 C C . GLN A 1 184 ? -12.028 18.038 17.343 1.00 95.19 184 GLN A C 1
ATOM 1393 O O . GLN A 1 184 ? -12.491 16.903 17.334 1.00 95.19 184 GLN A O 1
ATOM 1398 N N . GLU A 1 185 ? -11.211 18.475 16.382 1.00 93.88 185 GLU A N 1
ATOM 1399 C CA . GLU A 1 185 ? -10.854 17.658 15.209 1.00 93.88 185 GLU A CA 1
ATOM 1400 C C . GLU A 1 185 ? -10.129 16.368 15.603 1.00 93.88 185 GLU A C 1
ATOM 1402 O O . GLU A 1 185 ? -10.398 15.301 15.054 1.00 93.88 185 GLU A O 1
ATOM 1407 N N . ARG A 1 186 ? -9.253 16.430 16.612 1.00 94.88 186 ARG A N 1
ATOM 1408 C CA . ARG A 1 186 ? -8.562 15.244 17.142 1.00 94.88 186 ARG A CA 1
ATOM 1409 C C . ARG A 1 186 ? -9.517 14.245 17.788 1.00 94.88 186 ARG A C 1
ATOM 1411 O O . ARG A 1 186 ? -9.349 13.040 17.603 1.00 94.88 186 ARG A O 1
ATOM 1418 N N . VAL A 1 187 ? -10.497 14.733 18.548 1.00 95.25 187 VAL A N 1
ATOM 1419 C CA . VAL A 1 187 ? -11.537 13.889 19.154 1.00 95.25 187 VAL A CA 1
ATOM 1420 C C . VAL A 1 187 ? -12.406 13.269 18.061 1.00 95.25 187 VAL A C 1
ATOM 1422 O O . VAL A 1 187 ? -12.546 12.049 18.032 1.00 95.25 187 VAL A O 1
ATOM 1425 N N . ALA A 1 188 ? -12.872 14.069 17.100 1.00 94.81 188 ALA A N 1
ATOM 1426 C CA . ALA A 1 188 ? -13.691 13.601 15.986 1.00 94.81 188 ALA A CA 1
ATOM 1427 C C . ALA A 1 188 ? -12.971 12.544 15.129 1.00 94.81 188 ALA A C 1
ATOM 1429 O O . ALA A 1 188 ? -13.555 11.513 14.790 1.00 94.81 188 ALA A O 1
ATOM 1430 N N . ALA A 1 189 ? -11.682 12.741 14.827 1.00 94.31 189 ALA A N 1
ATOM 1431 C CA . ALA A 1 189 ? -10.875 11.765 14.094 1.00 94.31 189 ALA A CA 1
ATOM 1432 C C . ALA A 1 189 ? -10.753 10.436 14.858 1.00 94.31 189 ALA A C 1
ATOM 1434 O O . ALA A 1 189 ? -10.919 9.361 14.274 1.00 94.31 189 ALA A O 1
ATOM 1435 N N . LYS A 1 190 ? -10.514 10.501 16.176 1.00 95.06 190 LYS A N 1
ATOM 1436 C CA . LYS A 1 190 ? -10.447 9.318 17.042 1.00 95.06 190 LYS A CA 1
ATOM 1437 C C . LYS A 1 190 ? -11.780 8.569 17.063 1.00 95.06 190 LYS A C 1
ATOM 1439 O O . LYS A 1 190 ? -11.798 7.362 16.826 1.00 95.06 190 LYS A O 1
ATOM 1444 N N . GLU A 1 191 ? -12.877 9.271 17.325 1.00 95.00 191 GLU A N 1
ATOM 1445 C CA . GLU A 1 191 ? -14.220 8.691 17.425 1.00 95.00 191 GLU A CA 1
ATOM 1446 C C . GLU A 1 191 ? -14.688 8.094 16.099 1.00 95.00 191 GLU A C 1
ATOM 1448 O O . GLU A 1 191 ? -15.246 6.996 16.081 1.00 95.00 191 GLU A O 1
ATOM 1453 N N . SER A 1 192 ? -14.405 8.765 14.979 1.00 94.50 192 SER A N 1
ATOM 1454 C CA . SER A 1 192 ? -14.706 8.253 13.641 1.00 94.50 192 SER A CA 1
ATOM 1455 C C . SER A 1 192 ? -14.065 6.883 13.416 1.00 94.50 192 SER A C 1
ATOM 1457 O O . SER A 1 192 ? -14.763 5.918 13.092 1.00 94.50 192 SER A O 1
ATOM 1459 N N . ILE A 1 193 ? -12.760 6.749 13.674 1.00 94.38 193 ILE A N 1
ATOM 1460 C CA . ILE A 1 193 ? -12.050 5.473 13.520 1.00 94.38 193 ILE A CA 1
ATOM 1461 C C . ILE A 1 193 ? -12.544 4.433 14.532 1.00 94.38 193 ILE A C 1
ATOM 1463 O O . ILE A 1 193 ? -12.772 3.284 14.157 1.00 94.38 193 ILE A O 1
ATOM 1467 N N . GLN A 1 194 ? -12.794 4.810 15.788 1.00 93.62 194 GLN A N 1
ATOM 1468 C CA . GLN A 1 194 ? -13.361 3.899 16.793 1.00 93.62 194 GLN A CA 1
ATOM 1469 C C . GLN A 1 194 ? -14.734 3.350 16.381 1.00 93.62 194 GLN A C 1
ATOM 1471 O O . GLN A 1 194 ? -15.004 2.158 16.539 1.00 93.62 194 GLN A O 1
ATOM 1476 N N . ASN A 1 195 ? -15.601 4.186 15.815 1.00 92.94 195 ASN A N 1
ATOM 1477 C CA . ASN A 1 195 ? -16.913 3.765 15.334 1.00 92.94 195 ASN A CA 1
ATOM 1478 C C . ASN A 1 195 ? -16.800 2.833 14.122 1.00 92.94 195 ASN A C 1
ATOM 1480 O O . ASN A 1 195 ? -17.521 1.836 14.039 1.00 92.94 195 ASN A O 1
ATOM 1484 N N . GLN A 1 196 ? -15.869 3.106 13.208 1.00 93.00 196 GLN A N 1
ATOM 1485 C CA . GLN A 1 196 ? -15.576 2.209 12.091 1.00 93.00 196 GLN A CA 1
ATOM 1486 C C . GLN A 1 196 ? -15.009 0.862 12.569 1.00 93.00 196 GLN A C 1
ATOM 1488 O O . GLN A 1 196 ? -15.418 -0.181 12.064 1.00 93.00 196 GLN A O 1
ATOM 1493 N N . LEU A 1 197 ? -14.158 0.849 13.599 1.00 90.81 197 LEU A N 1
ATOM 1494 C CA . LEU A 1 197 ? -13.627 -0.378 14.204 1.00 90.81 197 LEU A CA 1
ATOM 1495 C C . LEU A 1 197 ? -14.715 -1.253 14.828 1.00 90.81 197 LEU A C 1
ATOM 1497 O O . LEU A 1 197 ? -14.738 -2.465 14.597 1.00 90.81 197 LEU A O 1
ATOM 1501 N N . LYS A 1 198 ? -15.666 -0.643 15.547 1.00 88.94 198 LYS A N 1
ATOM 1502 C CA . LYS A 1 198 ? -16.854 -1.344 16.060 1.00 88.94 198 LYS A CA 1
ATOM 1503 C C . LYS A 1 198 ? -17.635 -1.998 14.916 1.00 88.94 198 LYS A C 1
ATOM 1505 O O . LYS A 1 198 ? -17.933 -3.188 14.983 1.00 88.94 198 LYS A O 1
ATOM 1510 N N . LYS A 1 199 ? -17.888 -1.259 13.826 1.00 86.81 199 LYS A N 1
ATOM 1511 C CA . LYS A 1 199 ? -18.559 -1.782 12.616 1.00 86.81 199 LYS A CA 1
ATOM 1512 C C . LYS A 1 199 ? -17.754 -2.880 11.911 1.00 86.81 199 LYS A C 1
ATOM 1514 O O . LYS A 1 199 ? -18.339 -3.789 11.325 1.00 86.81 199 LYS A O 1
ATOM 1519 N N . ALA A 1 200 ? -16.425 -2.816 11.970 1.00 82.69 200 ALA A N 1
ATOM 1520 C CA . ALA A 1 200 ? -15.523 -3.824 11.421 1.00 82.69 200 ALA A CA 1
ATOM 1521 C C . ALA A 1 200 ? -15.372 -5.069 12.317 1.00 82.69 200 ALA A C 1
ATOM 1523 O O . ALA A 1 200 ? -14.660 -6.000 11.939 1.00 82.69 200 ALA A O 1
ATOM 1524 N N . GLY A 1 201 ? -16.036 -5.111 13.479 1.00 81.88 201 GLY A N 1
ATOM 1525 C CA . GLY A 1 201 ? -15.975 -6.235 14.413 1.00 81.88 201 GLY A CA 1
ATOM 1526 C C . GLY A 1 201 ? -14.667 -6.310 15.201 1.00 81.88 201 GLY A C 1
ATOM 1527 O O . GLY A 1 201 ? -14.305 -7.391 15.660 1.00 81.88 201 GLY A O 1
ATOM 1528 N N . ASN A 1 202 ? -13.951 -5.191 15.341 1.00 84.69 202 ASN A N 1
ATOM 1529 C CA . ASN A 1 202 ? -12.725 -5.100 16.128 1.00 84.69 202 ASN A CA 1
ATOM 1530 C C . ASN A 1 202 ? -12.876 -4.065 17.252 1.00 84.69 202 ASN A C 1
ATOM 1532 O O . ASN A 1 202 ? -12.358 -2.956 17.186 1.00 84.69 202 ASN A O 1
ATOM 1536 N N . SER A 1 203 ? -13.624 -4.430 18.294 1.00 79.44 203 SER A N 1
ATOM 1537 C CA . SER A 1 203 ? -13.882 -3.563 19.451 1.00 79.44 203 SER A CA 1
ATOM 1538 C C . SER A 1 203 ? -12.715 -3.467 20.440 1.00 79.44 203 SER A C 1
ATOM 1540 O O . SER A 1 203 ? -12.753 -2.613 21.321 1.00 79.44 203 SER A O 1
ATOM 1542 N N . LYS A 1 204 ? -11.695 -4.326 20.309 1.00 84.75 204 LYS A N 1
ATOM 1543 C CA . LYS A 1 204 ? -10.536 -4.381 21.216 1.00 84.75 204 LYS A CA 1
ATOM 1544 C C . LYS A 1 204 ? -9.356 -3.524 20.750 1.00 84.75 204 LYS A C 1
ATOM 1546 O O . LYS A 1 204 ? -8.447 -3.273 21.534 1.00 84.75 204 LYS A O 1
ATOM 1551 N N . ALA A 1 205 ? -9.361 -3.073 19.496 1.00 89.62 205 ALA A N 1
ATOM 1552 C CA . ALA A 1 205 ? -8.300 -2.228 18.972 1.00 89.62 205 ALA A CA 1
ATOM 1553 C C . ALA A 1 205 ? -8.235 -0.878 19.709 1.00 89.62 205 ALA A C 1
ATOM 1555 O O . ALA A 1 205 ? -9.251 -0.220 19.949 1.00 89.62 205 ALA A O 1
ATOM 1556 N N . THR A 1 206 ? -7.021 -0.437 20.030 1.00 92.69 206 THR A N 1
ATOM 1557 C CA . THR A 1 206 ? -6.774 0.865 20.663 1.00 92.69 206 THR A CA 1
ATOM 1558 C C . THR A 1 206 ? -6.513 1.921 19.599 1.00 92.69 206 THR A C 1
ATOM 1560 O O . THR A 1 206 ? -5.743 1.682 18.678 1.00 92.69 206 THR A O 1
ATOM 1563 N N . VAL A 1 207 ? -7.092 3.116 19.740 1.00 94.88 207 VAL A N 1
ATOM 1564 C CA . VAL A 1 207 ? -6.862 4.237 18.811 1.00 94.88 207 VAL A CA 1
ATOM 1565 C C . VAL A 1 207 ? -6.038 5.331 19.489 1.00 94.88 207 VAL A C 1
ATOM 1567 O O . VAL A 1 207 ? -6.433 5.851 20.538 1.00 94.88 207 VAL A O 1
ATOM 1570 N N . LYS A 1 208 ? -4.907 5.698 18.881 1.00 95.88 208 LYS A N 1
ATOM 1571 C CA . LYS A 1 208 ? -3.993 6.769 19.308 1.00 95.88 208 LYS A CA 1
ATOM 1572 C C . LYS A 1 208 ? -3.900 7.840 18.221 1.00 95.88 208 LYS A C 1
ATOM 1574 O O . LYS A 1 208 ? -3.899 7.519 17.040 1.00 95.88 208 LYS A O 1
ATOM 1579 N N . ILE A 1 209 ? -3.803 9.106 18.618 1.00 95.69 209 ILE A N 1
ATOM 1580 C CA . ILE A 1 209 ? -3.614 10.230 17.689 1.00 95.69 209 ILE A CA 1
ATOM 1581 C C . ILE A 1 209 ? -2.125 10.566 17.593 1.00 95.69 209 ILE A C 1
ATOM 1583 O O . ILE A 1 209 ? -1.451 10.643 18.620 1.00 95.69 209 ILE A O 1
ATOM 1587 N N . ILE A 1 210 ? -1.638 10.807 16.378 1.00 93.56 210 ILE A N 1
ATOM 1588 C CA . ILE A 1 210 ? -0.309 11.356 16.088 1.00 93.56 210 ILE A CA 1
ATOM 1589 C C . ILE A 1 210 ? -0.495 12.658 15.307 1.00 93.56 210 ILE A C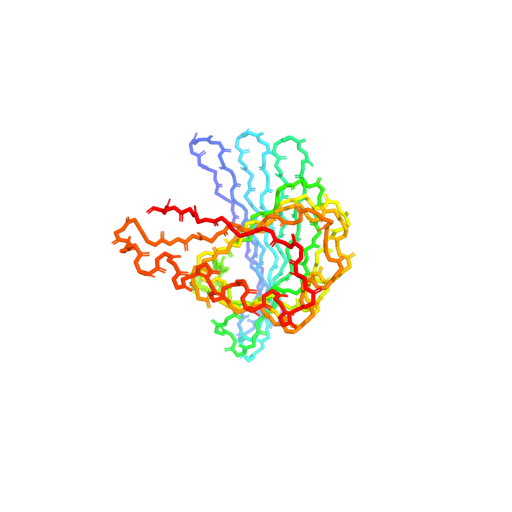 1
ATOM 1591 O O . ILE A 1 210 ? -1.344 12.730 14.423 1.00 93.56 210 ILE A O 1
ATOM 1595 N N . LYS A 1 211 ? 0.292 13.684 15.637 1.00 88.12 211 LYS A N 1
ATOM 1596 C CA . LYS A 1 211 ? 0.373 14.916 14.846 1.00 88.12 211 LYS A CA 1
ATOM 1597 C C . LYS A 1 211 ? 1.517 14.800 13.845 1.00 88.12 211 LYS A C 1
ATOM 1599 O O . LYS A 1 211 ? 2.595 14.354 14.237 1.00 88.12 211 LYS A O 1
ATOM 1604 N N . GLU A 1 212 ? 1.264 15.203 12.609 1.00 84.19 212 GLU A N 1
ATOM 1605 C CA . GLU A 1 212 ? 2.291 15.416 11.577 1.00 84.19 212 GLU A CA 1
ATOM 1606 C C . GLU A 1 212 ? 2.789 16.860 11.605 1.00 84.19 212 GLU A C 1
ATOM 1608 O O . GLU A 1 212 ? 1.929 17.752 11.773 1.00 84.19 212 GLU A O 1
#

Foldseek 3Di:
DDPQQKDWDWDWDADPQGKIWIWIWIAGPLGTAKIWIWIAGPLRKIWIKIKGADPQLKIWIWIWTQDSVRKIKIWIWIDDSNAATETDAIDTPDQEAEDEQFDQDPVRDTHGHQEQDAPHDDQRHAEYEYYPNHAEYEANRCALNQNHQEYEEEQNRQYYALVCHNYHQEYEYEYEDEQPDDPVNQVVSQVVVCVNCVRNNNNRYHYHYDYD

Radius of gyration: 19.53 Å; Cα contacts (8 Å, |Δi|>4): 549; chains: 1; bounding box: 47×36×60 Å

Solvent-accessible surface area (backbone atoms only — not comparable to full-atom values): 10474 Å² total; per-residue (Å²): 119,46,98,79,57,27,40,77,50,77,50,77,50,74,48,95,84,54,32,36,40,38,41,37,41,35,29,48,76,91,45,70,41,36,44,36,42,36,40,37,43,68,76,63,24,35,42,37,38,41,34,41,47,47,97,73,48,25,36,43,34,40,38,37,39,34,45,61,90,67,40,39,39,35,41,30,34,34,38,62,77,51,61,40,32,32,42,54,36,42,44,42,74,34,48,65,45,75,46,63,39,54,48,68,46,95,88,65,47,77,21,45,24,35,36,37,40,53,65,24,66,45,89,60,32,31,31,40,37,55,21,88,49,39,43,38,38,32,50,35,16,45,41,64,33,60,48,33,41,34,42,35,42,40,62,82,49,42,64,26,56,37,13,48,22,64,33,13,90,68,21,36,36,37,35,38,39,61,64,82,58,50,74,66,56,52,49,51,45,51,50,52,51,53,53,38,30,48,66,10,61,31,77,69,50,45,80,46,81,42,74,89

Secondary structure (DSSP, 8-state):
--TTS-EEEEEEEE-TTS-EEEEEEEEETTEEEEEEEEEE-TTS-EEEEEEEE-TTS-EEEEEEEE-TTS-EEEEEEEEETTTEEEEEEEEESSSEEE--SEEE-TTS-EEEEEEE-TT---TT-SEEE--TT--EE-TTTTTT-TT--EEEEETT-EE-TTTTTT--TT-EEEEEE-TT--HHHHHHHHHHHHHHHHHTT-TT-EEEEEE-

Sequence (212 aa):
EFSNGSKIIREETKEANGTVTINKNVSEVEGLLEKIVKIKNPDGSVKKTERKYGSNGDFTEKTIIKEANGEKTTFTFASKDGKEAILQKITSSSNIVRIPDEVISADGISQPVLQLSAGIVPKSTISIKLGSKVVVIKKNALRGRNKLISLTVYAGTNLGRDSLKNTGSELVIYVIVPKNATKQERVAAKESIQNQLKKAGNSKATVKIIKE

Mean predicted aligned error: 6.51 Å

Nearest PDB structures (foldseek):
  7vd2-assembly1_B  TM=4.530E-01  e=1.537E+00  Homo sapiens
  8ah9-assembly1_A  TM=2.957E-01  e=8.096E-01  synthetic construct
  9hac-assembly2_C  TM=3.500E-01  e=2.234E+00  synthetic construct
  9hag-assembly1_A  TM=3.080E-01  e=1.241E+00  synthetic construct
  6d0t-assembly2_B  TM=3.621E-01  e=3.612E+00  synthetic construct